Protein AF-A0A161HHU9-F1 (afdb_monomer)

pLDDT: mean 91.93, std 9.14, range [50.28, 98.69]

Secondary structure (DSSP, 8-state):
-EEE-TTS-TTHHHHHHHHHHHH-S-HHHHHTT--EEE-SHHHHHHHHHH-TTS-EEEEES-HHHHHHHHTSTTEEEEEEEHHHHSSTTHHHHHHHHHHTT-EEEEE---SHHHHHHHHHTT-SEE--S-HHHHHHHHHH--HHHIIIII--S-GGGGS-HHHHHHHHHHHHHHHHHHHHHHHHHHHS--SS---

InterPro domains:
  IPR017946 PLC-like phosphodiesterase, TIM beta/alpha-barrel domain superfamily [G3DSA:3.20.20.190] (1-140)
  IPR017946 PLC-like phosphodiesterase, TIM beta/alpha-barrel domain superfamily [SSF51695] (2-137)
  IPR030395 Glycerophosphodiester phosphodiesterase domain [PF03009] (9-132)
  IPR030395 Glycerophosphodiester phosphodiesterase domain [PS51704] (1-138)

Structure (mmCIF, N/CA/C/O backbone):
data_AF-A0A161HHU9-F1
#
_entry.id   AF-A0A161HHU9-F1
#
loop_
_atom_site.group_PDB
_atom_site.id
_atom_site.type_symbol
_atom_site.label_atom_id
_atom_site.label_alt_id
_atom_site.label_comp_id
_atom_site.label_asym_id
_atom_site.label_entity_id
_atom_site.label_seq_id
_atom_site.pdbx_PDB_ins_code
_atom_site.Cartn_x
_atom_site.Cartn_y
_atom_site.Cartn_z
_atom_site.occupancy
_atom_site.B_iso_or_equiv
_atom_site.auth_seq_id
_atom_site.auth_comp_id
_atom_site.auth_asym_id
_atom_site.auth_atom_id
_atom_site.pdbx_PDB_model_num
ATOM 1 N N . MET A 1 1 ? -4.112 -8.111 4.114 1.00 93.75 1 MET A N 1
ATOM 2 C CA . MET A 1 1 ? -5.010 -6.962 3.858 1.00 93.75 1 MET A CA 1
ATOM 3 C C . MET A 1 1 ? -6.430 -7.484 3.720 1.00 93.75 1 MET A C 1
ATOM 5 O O . MET A 1 1 ? -6.624 -8.425 2.962 1.00 93.75 1 MET A O 1
ATOM 9 N N . LEU A 1 2 ? -7.387 -6.914 4.452 1.00 97.38 2 LEU A N 1
ATOM 10 C CA . LEU A 1 2 ? -8.815 -7.193 4.281 1.00 97.38 2 LEU A CA 1
ATOM 11 C C . LEU A 1 2 ? -9.407 -6.142 3.338 1.00 97.38 2 LEU A C 1
ATOM 13 O O . LEU A 1 2 ? -9.432 -4.966 3.684 1.00 97.38 2 LEU A O 1
ATOM 17 N N . ASP A 1 3 ? -9.825 -6.552 2.144 1.00 97.06 3 ASP A N 1
ATOM 18 C CA . ASP A 1 3 ? -10.276 -5.644 1.085 1.00 97.06 3 ASP A CA 1
ATOM 19 C C . ASP A 1 3 ? -11.770 -5.305 1.226 1.00 97.06 3 ASP A C 1
ATOM 21 O O . ASP A 1 3 ? -12.638 -6.125 0.916 1.00 97.06 3 ASP A O 1
ATOM 25 N N . ILE A 1 4 ? -12.064 -4.089 1.694 1.00 97.50 4 ILE A N 1
ATOM 26 C CA . ILE A 1 4 ? -13.420 -3.556 1.861 1.00 97.50 4 ILE A CA 1
ATOM 27 C C . ILE A 1 4 ? -13.803 -2.813 0.586 1.00 97.50 4 ILE A C 1
ATOM 29 O O . ILE A 1 4 ? -13.537 -1.620 0.421 1.00 97.50 4 ILE A O 1
ATOM 33 N N . LYS A 1 5 ? -14.420 -3.551 -0.335 1.00 92.12 5 LYS A N 1
ATOM 34 C CA . LYS A 1 5 ? -14.742 -3.110 -1.692 1.00 92.12 5 LYS A CA 1
ATOM 35 C C . LYS A 1 5 ? -15.596 -1.842 -1.697 1.00 92.12 5 LYS A C 1
ATOM 37 O O . LYS A 1 5 ? -16.399 -1.583 -0.807 1.00 92.12 5 LYS A O 1
ATOM 42 N N . ARG A 1 6 ? -15.532 -1.112 -2.814 1.00 89.19 6 ARG A N 1
ATOM 43 C CA . ARG A 1 6 ? -16.383 0.062 -3.106 1.00 89.19 6 ARG A CA 1
ATOM 44 C C . ARG A 1 6 ? -17.878 -0.182 -2.899 1.00 89.19 6 ARG A C 1
ATOM 46 O O . ARG A 1 6 ? -18.605 0.751 -2.593 1.00 89.19 6 ARG A O 1
ATOM 53 N N . THR A 1 7 ? -18.339 -1.414 -3.101 1.00 88.19 7 THR A N 1
ATOM 54 C CA . THR A 1 7 ? -19.748 -1.795 -2.966 1.00 88.19 7 THR A CA 1
ATOM 55 C C . THR A 1 7 ? -20.178 -2.045 -1.526 1.00 88.19 7 THR A C 1
ATOM 57 O O . THR A 1 7 ? -21.376 -2.193 -1.299 1.00 88.19 7 THR A O 1
ATOM 60 N N . ASN A 1 8 ? -19.235 -2.138 -0.583 1.00 93.69 8 ASN A N 1
ATOM 61 C CA . ASN A 1 8 ? -19.540 -2.308 0.827 1.00 93.69 8 ASN A CA 1
ATOM 62 C C . ASN A 1 8 ? -19.950 -0.973 1.445 1.00 93.69 8 ASN A C 1
ATOM 64 O O . ASN A 1 8 ? -19.357 0.073 1.175 1.00 93.69 8 ASN A O 1
ATOM 68 N N . GLU A 1 9 ? -20.966 -1.035 2.295 1.00 94.75 9 GLU A N 1
ATOM 69 C CA . GLU A 1 9 ? -21.464 0.115 3.036 1.00 94.75 9 GLU A CA 1
ATOM 70 C C . GLU A 1 9 ? -20.620 0.385 4.287 1.00 94.75 9 GLU A C 1
ATOM 72 O O . GLU A 1 9 ? -20.047 -0.561 4.838 1.00 94.75 9 GLU A O 1
ATOM 77 N N . PRO A 1 10 ? -20.579 1.631 4.798 1.00 96.69 10 PRO A N 1
ATOM 78 C CA . PRO A 1 10 ? -19.771 1.976 5.971 1.00 96.69 10 PRO A CA 1
ATOM 79 C C . PRO A 1 10 ? -20.065 1.109 7.203 1.00 96.69 10 PRO A C 1
ATOM 81 O O . PRO A 1 10 ? -19.149 0.760 7.944 1.00 96.69 10 PRO A O 1
ATOM 84 N N . TRP A 1 11 ? -21.314 0.660 7.382 1.00 96.44 11 TRP A N 1
ATOM 85 C CA . TRP A 1 11 ? -21.712 -0.210 8.497 1.00 96.44 11 TRP A CA 1
ATOM 86 C C . TRP A 1 11 ? -21.005 -1.578 8.517 1.00 96.44 11 TRP A C 1
ATOM 88 O O . TRP A 1 11 ? -21.074 -2.279 9.527 1.00 96.44 11 TRP A O 1
ATOM 98 N N . VAL A 1 12 ? -20.296 -1.972 7.452 1.00 98.00 12 VAL A N 1
ATOM 99 C CA . VAL A 1 12 ? -19.494 -3.205 7.446 1.00 98.00 12 VAL A CA 1
ATOM 100 C C . VAL A 1 12 ? -18.354 -3.154 8.468 1.00 98.00 12 VAL A C 1
ATOM 102 O O . VAL A 1 12 ? -18.016 -4.177 9.056 1.00 98.00 12 VAL A O 1
ATOM 105 N N . ILE A 1 13 ? -17.785 -1.972 8.722 1.00 98.50 13 ILE A N 1
ATOM 106 C CA . ILE A 1 13 ? -16.669 -1.793 9.655 1.00 98.50 13 ILE A CA 1
ATOM 107 C C . ILE A 1 13 ? -17.040 -2.244 11.075 1.00 98.50 13 ILE A C 1
ATOM 109 O O . ILE A 1 13 ? -16.352 -3.119 11.603 1.00 98.50 13 ILE A O 1
ATOM 113 N N . PRO A 1 14 ? -18.104 -1.720 11.719 1.00 98.31 14 PRO A N 1
ATOM 114 C CA . PRO A 1 14 ? -18.457 -2.154 13.066 1.00 98.31 14 PRO A CA 1
ATOM 115 C C . PRO A 1 14 ? -18.795 -3.648 13.128 1.00 98.31 14 PRO A C 1
ATOM 117 O O . PRO A 1 14 ? -18.534 -4.270 14.153 1.00 98.31 14 PRO A O 1
ATOM 120 N N . LYS A 1 15 ? -19.291 -4.253 12.038 1.00 98.44 15 LYS A N 1
ATOM 121 C CA . LYS A 1 15 ? -19.498 -5.708 11.960 1.00 98.44 15 LYS A CA 1
ATOM 122 C C . LYS A 1 15 ? -18.195 -6.498 11.924 1.00 98.44 15 LYS A C 1
ATOM 124 O O . LYS A 1 15 ? -18.063 -7.458 12.674 1.00 98.44 15 LYS A O 1
ATOM 129 N N . ILE A 1 16 ? -17.205 -6.045 11.156 1.00 98.31 16 ILE A N 1
ATOM 130 C CA . ILE A 1 16 ? -15.850 -6.614 11.196 1.00 98.31 16 ILE A CA 1
ATOM 131 C C . ILE A 1 16 ? -15.296 -6.536 12.624 1.00 98.31 16 ILE A C 1
ATOM 133 O O . ILE A 1 16 ? -14.804 -7.529 13.145 1.00 98.31 16 ILE A O 1
ATOM 137 N N . VAL A 1 17 ? -15.411 -5.381 13.283 1.00 98.25 17 VAL A N 1
ATOM 138 C CA . VAL A 1 17 ? -14.923 -5.189 14.659 1.00 98.25 17 VAL A CA 1
ATOM 139 C C . VAL A 1 17 ? -15.639 -6.109 15.650 1.00 98.25 17 VAL A C 1
ATOM 141 O O . VAL A 1 17 ? -14.984 -6.695 16.511 1.00 98.25 17 VAL A O 1
ATOM 144 N N . GLU A 1 18 ? -16.961 -6.249 15.534 1.00 98.38 18 GLU A N 1
ATOM 145 C CA . GLU A 1 18 ? -17.763 -7.176 16.340 1.00 98.38 18 GLU A CA 1
ATOM 146 C C . GLU A 1 18 ? -17.239 -8.614 16.203 1.00 98.38 18 GLU A C 1
ATOM 148 O O . GLU A 1 18 ? -17.015 -9.286 17.209 1.00 98.38 18 GLU A O 1
ATOM 153 N N . ASP A 1 19 ? -16.980 -9.063 14.975 1.00 98.38 19 ASP A N 1
ATOM 154 C CA . ASP A 1 19 ? -16.513 -10.422 14.700 1.00 98.38 19 ASP A CA 1
ATOM 155 C C . ASP A 1 19 ? -15.066 -10.659 15.144 1.00 98.38 19 ASP A C 1
ATOM 157 O O . ASP A 1 19 ? -14.772 -11.693 15.745 1.00 98.38 19 ASP A O 1
ATOM 161 N N . LEU A 1 20 ? -14.169 -9.686 14.948 1.00 98.00 20 LEU A N 1
ATOM 162 C CA . LEU A 1 20 ? -12.799 -9.755 15.467 1.00 98.00 20 LEU A CA 1
ATOM 163 C C . LEU A 1 20 ? -12.799 -9.917 16.992 1.00 98.00 20 LEU A C 1
ATOM 165 O O . LEU A 1 20 ? -12.084 -10.769 17.525 1.00 98.00 20 LEU A O 1
ATOM 169 N N . LYS A 1 21 ? -13.656 -9.158 17.689 1.00 98.00 21 LYS A N 1
ATOM 170 C CA . LYS A 1 21 ? -13.774 -9.197 19.152 1.00 98.00 21 LYS A CA 1
ATOM 171 C C . LYS A 1 21 ? -14.328 -10.513 19.695 1.00 98.00 21 LYS A C 1
ATOM 173 O O . LYS A 1 21 ? -14.017 -10.849 20.834 1.00 98.00 21 LYS A O 1
ATOM 178 N N . LYS A 1 22 ? -15.092 -11.277 18.902 1.00 98.44 22 LYS A N 1
ATOM 179 C CA . LYS A 1 22 ? -15.547 -12.631 19.280 1.00 98.44 22 LYS A CA 1
ATOM 180 C C . LYS A 1 22 ? -14.389 -13.626 19.383 1.00 98.44 22 LYS A C 1
ATOM 182 O O . LYS A 1 22 ? -14.484 -14.580 20.146 1.00 98.44 22 LYS A O 1
ATOM 187 N N . VAL A 1 23 ? -13.312 -13.411 18.624 1.00 97.88 23 VAL A N 1
ATOM 188 C CA . VAL A 1 23 ? -12.117 -14.270 18.637 1.00 97.88 23 VAL A CA 1
ATOM 189 C C . VAL A 1 23 ? -11.060 -13.724 19.597 1.00 97.88 23 VAL A C 1
ATOM 191 O O . VAL A 1 23 ? -10.513 -14.470 20.405 1.00 97.88 23 VAL A O 1
ATOM 194 N N . ASN A 1 24 ? -10.769 -12.423 19.524 1.00 97.81 24 ASN A N 1
ATOM 195 C CA . ASN A 1 24 ? -9.905 -11.729 20.474 1.00 97.81 24 ASN A CA 1
ATOM 196 C C . ASN A 1 24 ? -10.364 -10.275 20.625 1.00 97.81 24 ASN A C 1
ATOM 198 O O . ASN A 1 24 ? -10.402 -9.527 19.648 1.00 97.81 24 ASN A O 1
ATOM 202 N N . SER A 1 25 ? -10.697 -9.878 21.853 1.00 96.69 25 SER A N 1
ATOM 203 C CA . SER A 1 25 ? -11.238 -8.554 22.164 1.00 96.69 25 SER A CA 1
ATOM 204 C C . SER A 1 25 ? -10.238 -7.403 22.009 1.00 96.69 25 SER A C 1
ATOM 206 O O . SER A 1 25 ? -10.667 -6.255 21.887 1.00 96.69 25 SER A O 1
ATOM 208 N N . ASP A 1 26 ? -8.933 -7.688 22.032 1.00 96.75 26 ASP A N 1
ATOM 209 C CA . ASP A 1 26 ? -7.870 -6.695 21.863 1.00 96.75 26 ASP A CA 1
ATOM 210 C C . ASP A 1 26 ? -7.687 -6.339 20.376 1.00 96.75 26 ASP A C 1
ATOM 212 O O . ASP A 1 26 ? -7.269 -7.166 19.564 1.00 96.75 26 ASP A O 1
ATOM 216 N N . LEU A 1 27 ? -7.982 -5.091 19.996 1.00 95.50 27 LEU A N 1
ATOM 217 C CA . LEU A 1 27 ? -7.792 -4.631 18.617 1.00 95.50 27 LEU A CA 1
ATOM 218 C C . LEU A 1 27 ? -6.316 -4.448 18.246 1.00 95.50 27 LEU A C 1
ATOM 220 O O . LEU A 1 27 ? -5.979 -4.582 17.071 1.00 95.50 27 LEU A O 1
ATOM 224 N N . ASP A 1 28 ? -5.417 -4.249 19.208 1.00 95.19 28 ASP A N 1
ATOM 225 C CA . ASP A 1 28 ? -3.983 -4.101 18.940 1.00 95.19 28 ASP A CA 1
ATOM 226 C C . ASP A 1 28 ? -3.323 -5.458 18.649 1.00 95.19 28 ASP A C 1
ATOM 228 O O . ASP A 1 28 ? -2.299 -5.552 17.957 1.00 95.19 28 ASP A O 1
ATOM 232 N N . PHE A 1 29 ? -3.924 -6.554 19.126 1.00 96.50 29 PHE A N 1
ATOM 233 C CA . PHE A 1 29 ? -3.601 -7.899 18.655 1.00 96.50 29 PHE A CA 1
ATOM 234 C C . PHE A 1 29 ? -3.852 -8.024 17.144 1.00 96.50 29 PHE A C 1
ATOM 236 O O . PHE A 1 29 ? -2.998 -8.552 16.420 1.00 96.50 29 PHE A O 1
ATOM 243 N N . TRP A 1 30 ? -4.982 -7.510 16.655 1.00 97.50 30 TRP A N 1
ATOM 244 C CA . TRP A 1 30 ? -5.340 -7.548 15.236 1.00 97.50 30 TRP A CA 1
ATOM 245 C C . TRP A 1 30 ? -4.541 -6.547 14.403 1.00 97.50 30 TRP A C 1
ATOM 247 O O . TRP A 1 30 ? -4.053 -6.911 13.334 1.00 97.50 30 TRP A O 1
ATOM 257 N N . GLY A 1 31 ? -4.318 -5.330 14.903 1.00 95.75 31 GLY A N 1
ATOM 258 C CA . GLY A 1 31 ? -3.596 -4.274 14.187 1.00 95.75 31 GLY A CA 1
ATOM 259 C C . GLY A 1 31 ? -2.167 -4.651 13.780 1.00 95.75 31 GLY A C 1
ATOM 260 O O . GLY A 1 31 ? -1.644 -4.132 12.801 1.00 95.75 31 GLY A O 1
ATOM 261 N N . ARG A 1 32 ? -1.551 -5.622 14.465 1.00 95.31 32 ARG A N 1
ATOM 262 C CA . ARG A 1 32 ? -0.226 -6.173 14.118 1.00 95.31 32 ARG A CA 1
ATOM 263 C C . ARG A 1 32 ? -0.248 -7.282 13.058 1.00 95.31 32 ARG A C 1
ATOM 265 O O . ARG A 1 32 ? 0.808 -7.735 12.633 1.00 95.31 32 ARG A O 1
ATOM 272 N N . ARG A 1 33 ? -1.428 -7.774 12.672 1.00 96.06 33 ARG A N 1
ATOM 273 C CA . ARG A 1 33 ? -1.618 -8.958 11.805 1.00 96.06 33 ARG A CA 1
ATOM 274 C C . ARG A 1 33 ? -2.423 -8.663 10.550 1.00 96.06 33 ARG A C 1
ATOM 276 O O . ARG A 1 33 ? -2.363 -9.421 9.585 1.00 96.06 33 ARG A O 1
ATOM 283 N N . MET A 1 34 ? -3.203 -7.592 10.567 1.00 96.38 34 MET A N 1
ATOM 284 C CA . MET A 1 34 ? -4.056 -7.216 9.457 1.00 96.38 34 MET A CA 1
ATOM 285 C C . MET A 1 34 ? -4.025 -5.718 9.212 1.00 96.38 34 MET A C 1
ATOM 287 O O . MET A 1 34 ? -3.611 -4.928 10.049 1.00 96.38 34 MET A O 1
ATOM 291 N N . VAL A 1 35 ? -4.517 -5.353 8.037 1.00 97.94 35 VAL A N 1
ATOM 292 C CA . VAL A 1 35 ? -4.694 -3.975 7.605 1.00 97.94 35 VAL A CA 1
ATOM 293 C C . VAL A 1 35 ? -5.978 -3.896 6.797 1.00 97.94 35 VAL A C 1
ATOM 295 O O . VAL A 1 35 ? -6.260 -4.807 6.005 1.00 97.94 35 VAL A O 1
ATOM 298 N N . LEU A 1 36 ? -6.768 -2.852 7.024 1.00 98.56 36 LEU A N 1
ATOM 299 C CA . LEU A 1 36 ? -8.017 -2.612 6.308 1.00 98.56 36 LEU A CA 1
ATOM 300 C C . LEU A 1 36 ? -7.703 -1.924 4.978 1.00 98.56 36 LEU A C 1
ATOM 302 O O . LEU A 1 36 ? -7.167 -0.821 4.962 1.00 98.56 36 LEU A O 1
ATOM 306 N N . GLY A 1 37 ? -8.016 -2.573 3.861 1.00 98.44 37 GLY A N 1
ATOM 307 C CA . GLY A 1 37 ? -7.970 -1.961 2.538 1.00 98.44 37 GLY A CA 1
ATOM 308 C C . GLY A 1 37 ? -9.280 -1.228 2.277 1.00 98.44 37 GLY A C 1
ATOM 309 O O . GLY A 1 37 ? -10.291 -1.877 2.025 1.00 98.44 37 GLY A O 1
ATOM 310 N N . ILE A 1 38 ? -9.271 0.104 2.339 1.00 98.44 38 ILE A N 1
ATOM 311 C CA . ILE A 1 38 ? -10.470 0.938 2.188 1.00 98.44 38 ILE A CA 1
ATOM 312 C C . ILE A 1 38 ? -10.445 1.723 0.874 1.00 98.44 38 ILE A C 1
ATOM 314 O O . ILE A 1 38 ? -9.491 2.444 0.575 1.00 98.44 38 ILE A O 1
ATOM 318 N N . TRP A 1 39 ? -11.542 1.626 0.119 1.00 96.44 39 TRP A N 1
ATOM 319 C CA . TRP A 1 39 ? -11.709 2.330 -1.154 1.00 96.44 39 TRP A CA 1
ATOM 320 C C . TRP A 1 39 ? -12.355 3.713 -1.038 1.00 96.44 39 TRP A C 1
ATOM 322 O O . TRP A 1 39 ? -12.041 4.590 -1.839 1.00 96.44 39 TRP A O 1
ATOM 332 N N . ARG A 1 40 ? -13.288 3.899 -0.093 1.00 94.44 40 ARG A N 1
ATOM 333 C CA . ARG A 1 40 ? -14.160 5.086 -0.010 1.00 94.44 40 ARG A CA 1
ATOM 334 C C . ARG A 1 40 ? -13.953 5.871 1.282 1.00 94.44 40 ARG A C 1
ATOM 336 O O . ARG A 1 40 ? -13.588 5.302 2.308 1.00 94.44 40 ARG A O 1
ATOM 343 N N . TRP A 1 41 ? -14.185 7.179 1.213 1.00 9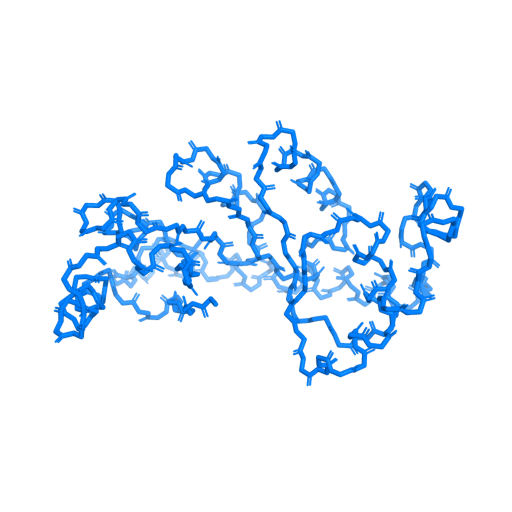5.31 41 TRP A N 1
ATOM 344 C CA . TRP A 1 41 ? -13.957 8.097 2.331 1.00 95.31 41 TRP A CA 1
ATOM 345 C C . TRP A 1 41 ? -14.929 7.881 3.502 1.00 95.31 41 TRP A C 1
ATOM 347 O O . TRP A 1 41 ? -14.502 7.821 4.647 1.00 95.31 41 TRP A O 1
ATOM 357 N N . ASP A 1 42 ? -16.213 7.673 3.222 1.00 95.50 42 ASP A N 1
ATOM 358 C CA . ASP A 1 42 ? -17.247 7.382 4.229 1.00 95.50 42 ASP A CA 1
ATOM 359 C C . ASP A 1 42 ? -16.964 6.085 5.015 1.00 95.50 42 ASP A C 1
ATOM 361 O O . ASP A 1 42 ? -17.213 5.983 6.217 1.00 95.50 42 ASP A O 1
ATOM 365 N N . VAL A 1 43 ? -16.371 5.088 4.356 1.00 97.62 43 VAL A N 1
ATOM 366 C CA . VAL A 1 43 ? -15.912 3.853 5.009 1.00 97.62 43 VAL A CA 1
ATOM 367 C C . VAL A 1 43 ? -14.704 4.122 5.919 1.00 97.62 43 VAL A C 1
ATOM 369 O O . VAL A 1 43 ? -14.621 3.539 7.000 1.00 97.62 43 VAL A O 1
ATOM 372 N N . LEU A 1 44 ? -13.794 5.027 5.533 1.00 98.19 44 LEU A N 1
ATOM 373 C CA . LEU A 1 44 ? -12.700 5.470 6.406 1.00 98.19 44 LEU A CA 1
ATOM 374 C C . LEU A 1 44 ? -13.235 6.209 7.642 1.00 98.19 44 LEU A C 1
ATOM 376 O O . LEU A 1 44 ? -12.755 5.965 8.743 1.00 98.19 44 LEU A O 1
ATOM 380 N N . GLU A 1 45 ? -14.246 7.065 7.500 1.00 97.62 45 GLU A N 1
ATOM 381 C CA . GLU A 1 45 ? -14.885 7.740 8.643 1.00 97.62 45 GLU A CA 1
ATOM 382 C C . GLU A 1 45 ? -15.496 6.736 9.632 1.00 97.62 45 GLU A C 1
ATOM 384 O O . GLU A 1 45 ? -15.359 6.883 10.853 1.00 97.62 45 GLU A O 1
ATOM 389 N N . SER A 1 46 ? -16.095 5.658 9.117 1.00 98.19 46 SER A N 1
ATOM 390 C CA . SER A 1 46 ? -16.569 4.557 9.955 1.00 98.19 46 SER A CA 1
ATOM 391 C C . SER A 1 46 ? -15.425 3.807 10.654 1.00 98.19 46 SER A C 1
ATOM 393 O O . SER A 1 46 ? -15.562 3.466 11.832 1.00 98.19 46 SER A O 1
ATOM 395 N N . ALA A 1 47 ? -14.284 3.600 9.983 1.00 98.38 47 ALA A N 1
ATOM 396 C CA . ALA A 1 47 ? -13.074 3.001 10.566 1.00 98.38 47 ALA A CA 1
ATOM 397 C C . ALA A 1 47 ? -12.440 3.867 11.661 1.00 98.38 47 ALA A C 1
ATOM 399 O O . ALA A 1 47 ? -12.123 3.344 12.731 1.00 98.38 47 ALA A O 1
ATOM 400 N N . ASN A 1 48 ? -12.342 5.179 11.438 1.00 97.88 48 ASN A N 1
ATOM 401 C CA . ASN A 1 48 ? -11.864 6.138 12.433 1.00 97.88 48 ASN A CA 1
ATOM 402 C C . ASN A 1 48 ? -12.734 6.101 13.698 1.00 97.88 48 ASN A C 1
ATOM 404 O O . ASN A 1 48 ? -12.224 6.182 14.811 1.00 97.88 48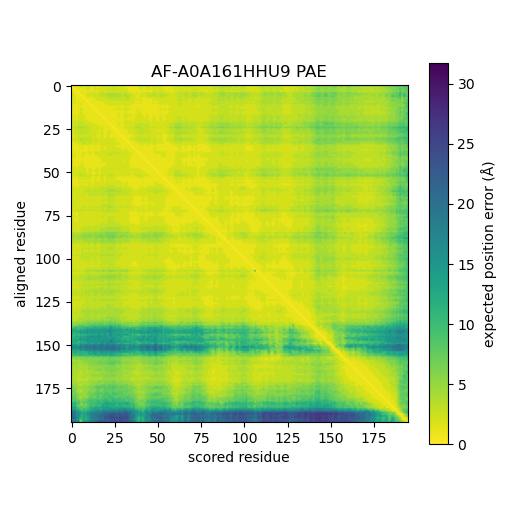 ASN A O 1
ATOM 408 N N . SER A 1 49 ? -14.050 5.945 13.526 1.00 97.56 49 SER A N 1
ATOM 409 C CA . SER A 1 49 ? -15.006 5.931 14.638 1.00 97.56 49 SER A CA 1
ATOM 410 C C . SER A 1 49 ? -15.058 4.583 15.370 1.00 97.56 49 SER A C 1
ATOM 412 O O . SER A 1 49 ? -15.153 4.544 16.593 1.00 97.56 49 SER A O 1
ATOM 414 N N . SER A 1 50 ? -15.012 3.465 14.638 1.00 97.62 50 SER A N 1
ATOM 415 C CA . SER A 1 50 ? -15.270 2.125 15.196 1.00 97.62 50 SER A CA 1
ATOM 416 C C . SER A 1 50 ? -14.006 1.396 15.659 1.00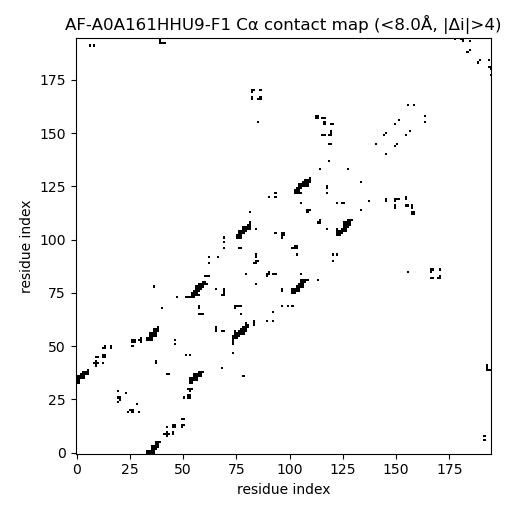 97.62 50 SER A C 1
ATOM 418 O O . SER A 1 50 ? -14.076 0.542 16.545 1.00 97.62 50 SER A O 1
ATOM 420 N N . CYS A 1 51 ? -12.858 1.673 15.038 1.00 97.38 51 CYS A N 1
ATOM 421 C CA . CYS A 1 51 ? -11.605 0.959 15.284 1.00 97.38 51 CYS A CA 1
ATOM 422 C C . CYS A 1 51 ? -10.365 1.810 14.955 1.00 97.38 51 CYS A C 1
ATOM 424 O O . CYS A 1 51 ? -9.563 1.398 14.115 1.00 97.38 51 CYS A O 1
ATOM 426 N N . PRO A 1 52 ? -10.162 2.965 15.619 1.00 96.06 52 PRO A N 1
ATOM 427 C CA . PRO A 1 52 ? -9.099 3.919 15.284 1.00 96.06 52 PRO A CA 1
ATOM 428 C C . PRO A 1 52 ? -7.672 3.351 15.366 1.00 96.06 52 PRO A C 1
ATOM 430 O O . PRO A 1 52 ? -6.765 3.914 14.762 1.00 96.06 52 PRO A O 1
ATOM 433 N N . THR A 1 53 ? -7.454 2.246 16.089 1.00 94.88 53 THR A N 1
ATOM 434 C CA . THR A 1 53 ? -6.130 1.611 16.224 1.00 94.88 53 THR A CA 1
ATOM 435 C C . THR A 1 53 ? -5.825 0.578 15.137 1.00 94.88 53 THR A C 1
ATOM 437 O O . THR A 1 53 ? -4.667 0.203 14.961 1.00 94.88 53 THR A O 1
ATOM 440 N N . LEU A 1 54 ? -6.827 0.128 14.369 1.00 97.88 54 LEU A N 1
ATOM 441 C CA . LEU A 1 54 ? -6.573 -0.763 13.237 1.00 97.88 54 LEU A CA 1
ATOM 442 C C . LEU A 1 54 ? -5.963 0.034 12.077 1.00 97.88 54 LEU A C 1
ATOM 444 O O . LEU A 1 54 ? -6.524 1.065 11.694 1.00 97.88 54 LEU A O 1
ATOM 448 N N . PRO A 1 55 ? -4.850 -0.434 11.485 1.00 98.25 55 PRO A N 1
ATOM 449 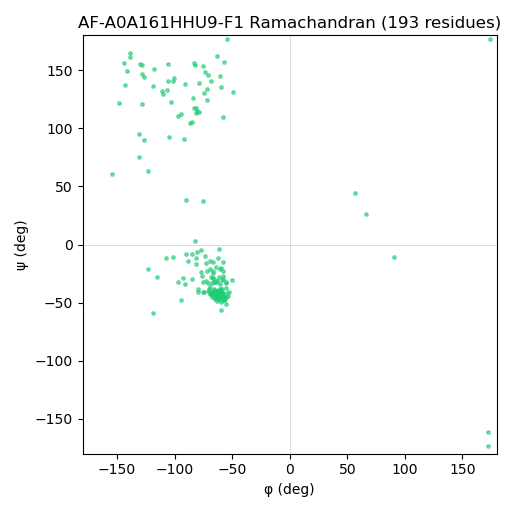C CA . PRO A 1 55 ? -4.203 0.281 10.400 1.00 98.25 55 PRO A CA 1
ATOM 450 C C . PRO A 1 55 ? -5.043 0.206 9.123 1.00 98.25 55 PRO A C 1
ATOM 452 O O . PRO A 1 55 ? -5.671 -0.817 8.818 1.00 98.25 55 PRO A O 1
ATOM 455 N N . VAL A 1 56 ? -5.003 1.285 8.342 1.00 98.69 56 VAL A N 1
ATOM 456 C CA . VAL A 1 56 ? -5.715 1.398 7.063 1.00 98.69 56 VAL A CA 1
ATOM 457 C C . VAL A 1 56 ? -4.737 1.604 5.908 1.00 98.69 56 VAL A C 1
ATOM 459 O O . VAL A 1 56 ? -3.837 2.435 5.984 1.00 98.69 56 VAL A O 1
ATOM 462 N N . LEU A 1 57 ? -4.955 0.904 4.798 1.00 98.31 57 LEU A N 1
ATOM 463 C CA . LEU A 1 57 ? -4.413 1.262 3.489 1.00 98.31 57 LEU A CA 1
ATOM 464 C C . LEU A 1 57 ? -5.539 1.811 2.623 1.00 98.31 57 LEU A C 1
ATOM 466 O O . LEU A 1 57 ? -6.592 1.183 2.496 1.00 98.31 57 LEU A O 1
ATOM 470 N N . HIS A 1 58 ? -5.303 2.941 1.962 1.00 98.44 58 HIS A N 1
ATOM 471 C CA . HIS A 1 58 ? -6.184 3.330 0.868 1.00 98.44 58 HIS A CA 1
ATOM 472 C C . HIS A 1 58 ? -5.943 2.418 -0.327 1.00 98.44 58 HIS A C 1
ATOM 474 O O . HIS A 1 58 ? -4.820 2.355 -0.822 1.00 98.44 58 HIS A O 1
ATOM 480 N N . ILE A 1 59 ? -6.984 1.765 -0.828 1.00 98.00 59 ILE A N 1
ATOM 481 C CA . ILE A 1 59 ? -6.925 0.987 -2.064 1.00 98.00 59 ILE A CA 1
ATOM 482 C C . ILE A 1 59 ? -7.743 1.672 -3.157 1.00 98.00 59 ILE A C 1
ATOM 484 O O . ILE A 1 59 ? -8.880 2.076 -2.934 1.00 98.00 59 ILE A O 1
ATOM 488 N N . GLY A 1 60 ? -7.185 1.816 -4.360 1.00 95.50 60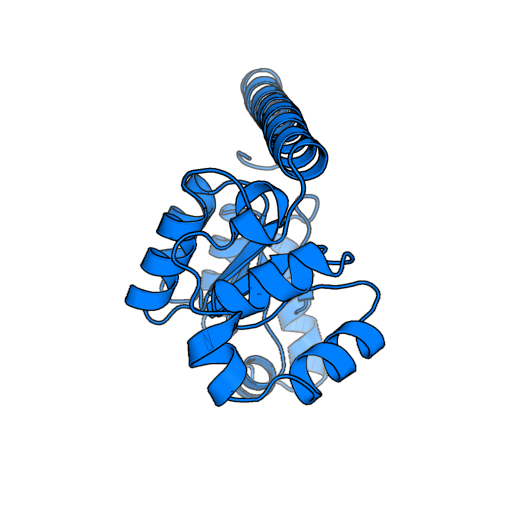 GLY A N 1
ATOM 489 C CA . GLY A 1 60 ? -7.946 2.439 -5.439 1.00 95.50 60 GLY A CA 1
ATOM 490 C C . GLY A 1 60 ? -7.189 2.727 -6.726 1.00 95.50 60 GLY A C 1
ATOM 491 O O . GLY A 1 60 ? -6.130 2.171 -7.013 1.00 95.50 60 GLY A O 1
ATOM 492 N N . PHE A 1 61 ? -7.778 3.623 -7.516 1.00 93.81 61 PHE A N 1
ATOM 493 C CA . PHE A 1 61 ? -7.245 4.100 -8.797 1.00 93.81 61 PHE A CA 1
ATOM 494 C C . PHE A 1 61 ? -6.903 5.599 -8.764 1.00 93.81 61 PHE A C 1
ATOM 496 O O . PHE A 1 61 ? -6.037 6.081 -9.495 1.00 93.81 61 PHE A O 1
ATOM 503 N N . SER A 1 62 ? -7.601 6.368 -7.925 1.00 92.56 62 SER A N 1
ATOM 504 C CA . SER A 1 62 ? -7.505 7.825 -7.911 1.00 92.56 62 SER A CA 1
ATOM 505 C C . SER A 1 62 ? -6.290 8.298 -7.117 1.00 92.56 62 SER A C 1
ATOM 507 O O . SER A 1 62 ? -6.228 8.189 -5.894 1.00 92.56 62 SER A O 1
ATOM 509 N N . ARG A 1 63 ? -5.328 8.902 -7.819 1.00 94.38 63 ARG A N 1
ATOM 510 C CA . ARG A 1 63 ? -4.145 9.521 -7.198 1.00 94.38 63 ARG A CA 1
ATOM 511 C C . ARG A 1 63 ? -4.486 10.744 -6.348 1.00 94.38 63 ARG A C 1
ATOM 513 O O . ARG A 1 63 ? -3.738 11.067 -5.431 1.00 94.38 63 ARG A O 1
ATOM 520 N N . SER A 1 64 ? -5.562 11.463 -6.666 1.00 93.75 64 SER A N 1
ATOM 521 C CA . SER A 1 64 ? -6.000 12.611 -5.865 1.00 93.75 64 SER A CA 1
ATOM 522 C C . SER A 1 64 ? -6.663 12.150 -4.570 1.00 93.75 64 SER A C 1
ATOM 524 O O . SER A 1 64 ? -6.374 12.706 -3.513 1.00 93.75 64 SER A O 1
ATOM 526 N N . LEU A 1 65 ? -7.481 11.095 -4.626 1.00 94.50 65 LEU A N 1
ATOM 527 C CA . LEU A 1 65 ? -8.072 10.494 -3.431 1.00 94.50 65 LEU A CA 1
ATOM 528 C C . LEU A 1 65 ? -6.997 9.882 -2.527 1.00 94.50 65 LEU A C 1
ATOM 530 O O . LEU A 1 65 ? -7.010 10.124 -1.325 1.00 94.50 65 LEU A O 1
ATOM 534 N N . ALA A 1 66 ? -6.005 9.202 -3.107 1.00 97.38 66 ALA A N 1
ATOM 535 C CA . ALA A 1 66 ? -4.868 8.667 -2.363 1.00 97.38 66 ALA A CA 1
ATOM 536 C C . ALA A 1 66 ? -4.143 9.734 -1.529 1.00 97.38 66 ALA A C 1
ATOM 538 O O . ALA A 1 66 ? -3.845 9.494 -0.364 1.00 97.38 66 ALA A O 1
ATOM 539 N N . ARG A 1 67 ? -3.933 10.940 -2.075 1.00 97.25 67 ARG A N 1
ATOM 540 C CA . ARG A 1 67 ? -3.349 12.064 -1.321 1.00 97.25 67 ARG A CA 1
ATOM 541 C C . ARG A 1 67 ? -4.217 12.508 -0.147 1.00 97.25 67 ARG A C 1
ATOM 543 O O . ARG A 1 67 ? -3.686 12.776 0.924 1.00 97.25 67 ARG A O 1
ATOM 550 N N . LYS A 1 68 ? -5.544 12.542 -0.319 1.00 97.25 68 LYS A N 1
ATOM 551 C CA . LYS A 1 68 ? -6.470 12.854 0.784 1.00 97.25 68 LYS A CA 1
ATOM 552 C C . LYS A 1 68 ? -6.371 11.819 1.905 1.00 97.25 68 LYS A C 1
ATOM 554 O O . LYS A 1 68 ? -6.348 12.192 3.072 1.00 97.25 68 LYS A O 1
ATOM 559 N N . PHE A 1 69 ? -6.271 10.537 1.552 1.00 98.00 69 PHE A N 1
ATOM 560 C CA . PHE A 1 69 ? -6.085 9.454 2.518 1.00 98.00 69 PHE A CA 1
ATOM 561 C C . PHE A 1 69 ? -4.724 9.522 3.220 1.00 98.00 69 PHE A C 1
ATOM 563 O O . PHE A 1 69 ? -4.672 9.350 4.431 1.00 98.00 69 PHE A O 1
ATOM 570 N N . LEU A 1 70 ? -3.634 9.819 2.502 1.00 98.00 70 LEU A N 1
ATOM 571 C CA . LEU A 1 70 ? -2.290 9.949 3.090 1.00 98.00 70 LEU A CA 1
ATOM 572 C C . LEU A 1 70 ? -2.214 11.019 4.192 1.00 98.00 70 LEU A C 1
ATOM 574 O O . LEU A 1 70 ? -1.392 10.896 5.098 1.00 98.00 70 LEU A O 1
ATOM 578 N N . ALA A 1 71 ? -3.083 12.033 4.142 1.00 96.75 71 ALA A N 1
ATOM 579 C CA . ALA A 1 71 ? -3.189 13.066 5.170 1.00 96.75 71 ALA A CA 1
ATOM 580 C C . ALA A 1 71 ? -3.858 12.585 6.476 1.00 96.75 71 ALA A C 1
ATOM 582 O O . ALA A 1 71 ? -3.860 13.318 7.462 1.00 96.75 71 ALA A O 1
ATOM 583 N N . GLN A 1 72 ? -4.444 11.384 6.501 1.00 97.75 72 GLN A N 1
ATOM 584 C CA . GLN A 1 72 ? -5.136 10.841 7.671 1.00 97.75 72 GLN A CA 1
ATOM 585 C C . GLN A 1 72 ? -4.176 10.030 8.551 1.00 97.75 72 GLN A C 1
ATOM 587 O O . GLN A 1 72 ? -3.355 9.251 8.060 1.00 97.75 72 GLN A O 1
ATOM 592 N N . SER A 1 73 ? -4.284 10.193 9.871 1.00 95.81 73 SER A N 1
ATOM 593 C CA . SER A 1 73 ? -3.375 9.563 10.840 1.00 95.81 73 SER A CA 1
ATOM 594 C C . SER A 1 73 ? -3.508 8.037 10.879 1.00 95.81 73 SER A C 1
ATOM 596 O O . SER A 1 73 ? -2.489 7.352 10.913 1.00 95.81 73 SER A O 1
ATOM 598 N N . GLN A 1 74 ? -4.734 7.506 10.796 1.00 97.38 74 GLN A N 1
ATOM 599 C CA . GLN A 1 74 ? -5.013 6.061 10.779 1.00 97.38 74 GLN A CA 1
ATOM 600 C C . GLN A 1 74 ? -4.494 5.358 9.506 1.00 97.38 74 GLN A C 1
ATOM 602 O O . GLN A 1 74 ? -4.272 4.143 9.486 1.00 97.38 74 GLN A O 1
ATOM 607 N N . VAL A 1 75 ? -4.300 6.108 8.418 1.00 98.50 75 VAL A N 1
ATOM 608 C CA . VAL A 1 75 ? -3.865 5.554 7.134 1.00 98.50 75 VAL A CA 1
ATOM 609 C C . VAL A 1 75 ? -2.358 5.344 7.161 1.00 98.50 75 VAL A C 1
ATOM 611 O O . VAL A 1 75 ? -1.596 6.302 7.206 1.00 98.50 75 VAL A O 1
ATOM 614 N N . VAL A 1 76 ? -1.908 4.095 7.092 1.00 98.38 76 VAL A N 1
ATOM 615 C CA . VAL A 1 76 ? -0.483 3.726 7.125 1.00 98.38 76 VAL A CA 1
ATOM 616 C C . VAL A 1 76 ? 0.155 3.680 5.736 1.00 98.38 76 VAL A C 1
ATOM 618 O O . VAL A 1 76 ? 1.370 3.551 5.620 1.00 98.38 76 VAL A O 1
ATOM 621 N N . GLY A 1 77 ? -0.639 3.800 4.669 1.00 98.50 77 GLY A N 1
ATOM 622 C CA . GLY A 1 77 ? -0.141 3.698 3.302 1.00 98.50 77 GLY A CA 1
ATOM 623 C C . GLY A 1 77 ? -1.218 3.669 2.224 1.00 98.50 77 GLY A C 1
ATOM 624 O O . GLY A 1 77 ? -2.414 3.828 2.485 1.00 98.50 77 GLY A O 1
ATOM 625 N N . ILE A 1 78 ? -0.772 3.440 0.992 1.00 98.56 78 ILE A N 1
ATOM 626 C CA . ILE A 1 78 ? -1.612 3.354 -0.205 1.00 98.56 78 ILE A CA 1
ATOM 627 C C . ILE A 1 78 ? -1.320 2.071 -0.984 1.00 98.56 78 ILE A C 1
ATOM 629 O O . ILE A 1 78 ? -0.186 1.612 -1.052 1.00 98.56 78 ILE A O 1
ATOM 633 N N . SER A 1 79 ? -2.347 1.520 -1.617 1.00 98.38 79 SER A N 1
ATOM 634 C CA . SER A 1 79 ? -2.289 0.377 -2.520 1.00 98.38 79 SER A CA 1
ATOM 635 C C . SER A 1 79 ? -3.050 0.721 -3.793 1.00 98.38 79 SER A C 1
ATOM 637 O O . SER A 1 79 ? -4.277 0.631 -3.860 1.00 98.38 79 SER A O 1
ATOM 639 N N . LEU A 1 80 ? -2.343 1.193 -4.816 1.00 97.81 80 LEU A N 1
ATOM 640 C CA . LEU A 1 80 ? -2.990 1.672 -6.037 1.00 97.81 80 LEU A CA 1
ATOM 641 C C . LEU A 1 80 ? -2.841 0.703 -7.190 1.00 97.81 80 LEU A C 1
ATOM 643 O O . LEU A 1 80 ? -1.893 -0.078 -7.266 1.00 97.81 80 LEU A O 1
ATOM 647 N N . ASN A 1 81 ? -3.775 0.794 -8.134 1.00 96.62 81 ASN A N 1
ATOM 648 C CA . ASN A 1 81 ? -3.642 0.007 -9.337 1.00 96.62 81 ASN A CA 1
ATOM 649 C C . ASN A 1 81 ? -2.333 0.375 -10.065 1.00 96.62 81 ASN A C 1
ATOM 651 O O . ASN A 1 81 ? -2.043 1.562 -10.232 1.00 96.62 81 ASN A O 1
ATOM 655 N N . VAL A 1 82 ? -1.567 -0.607 -10.541 1.00 96.06 82 VAL A N 1
ATOM 656 C CA . VAL A 1 82 ? -0.283 -0.417 -11.228 1.00 96.06 82 VAL A CA 1
ATOM 657 C C . VAL A 1 82 ? -0.419 0.516 -12.428 1.00 96.06 82 VAL A C 1
ATOM 659 O O . VAL A 1 82 ? 0.470 1.321 -12.677 1.00 96.06 82 VAL A O 1
ATOM 662 N N . VAL A 1 83 ? -1.564 0.512 -13.117 1.00 94.75 83 VAL A N 1
ATOM 663 C CA . VAL A 1 83 ? -1.846 1.443 -14.219 1.00 94.75 83 VAL A CA 1
ATOM 664 C C . VAL A 1 83 ? -1.889 2.899 -13.748 1.00 94.75 83 VAL A C 1
ATOM 666 O O . VAL A 1 83 ? -1.518 3.796 -14.496 1.00 94.75 83 VAL A O 1
ATOM 669 N N . SER A 1 84 ? -2.292 3.146 -12.502 1.00 94.50 84 SER A N 1
ATOM 670 C CA . SER A 1 84 ? -2.333 4.487 -11.904 1.00 94.50 84 SER A CA 1
ATOM 671 C C . SER A 1 84 ? -0.949 4.994 -11.496 1.00 94.50 84 SER A C 1
ATOM 673 O O . SER A 1 84 ? -0.729 6.203 -11.449 1.00 94.50 84 SER A O 1
ATOM 675 N N . LEU A 1 85 ? -0.024 4.082 -11.190 1.00 94.81 85 LEU A N 1
ATOM 676 C CA . LEU A 1 85 ? 1.325 4.406 -10.721 1.00 94.81 85 LEU A CA 1
ATOM 677 C C . LEU A 1 85 ? 2.366 4.389 -11.848 1.00 94.81 85 LEU A C 1
ATOM 679 O O . LEU A 1 85 ? 3.299 5.187 -11.845 1.00 94.81 85 LEU A O 1
ATOM 683 N N . ASN A 1 86 ? 2.189 3.525 -12.844 1.00 91.31 86 ASN A N 1
ATOM 684 C CA . ASN A 1 86 ? 3.113 3.331 -13.957 1.00 91.31 86 ASN A CA 1
ATOM 685 C C . ASN A 1 86 ? 2.806 4.248 -15.161 1.00 91.31 86 ASN A C 1
ATOM 687 O O . ASN A 1 86 ? 2.890 3.864 -16.328 1.00 91.31 86 ASN A O 1
ATOM 691 N N . VAL A 1 87 ? 2.405 5.484 -14.872 1.00 90.56 87 VAL A N 1
ATOM 692 C CA . VAL A 1 87 ? 2.184 6.568 -15.839 1.00 90.56 87 VAL A CA 1
ATOM 693 C C . VAL A 1 87 ? 2.724 7.880 -15.251 1.00 90.56 87 VAL A C 1
ATOM 695 O O . VAL A 1 87 ? 2.915 7.962 -14.032 1.00 90.56 87 VAL A O 1
ATOM 698 N N . PRO A 1 88 ? 2.979 8.926 -16.066 1.00 90.12 88 PRO A N 1
ATOM 699 C CA . PRO A 1 88 ? 3.525 10.189 -15.568 1.00 90.12 88 PRO A CA 1
ATOM 700 C C . PRO A 1 88 ? 2.763 10.734 -14.351 1.00 90.12 88 PRO A C 1
ATOM 702 O O . PRO A 1 88 ? 1.531 10.788 -14.348 1.00 90.12 88 PRO A O 1
ATOM 705 N N . GLY A 1 89 ? 3.504 11.109 -13.304 1.00 88.69 89 GLY A N 1
ATOM 706 C CA . GLY A 1 89 ? 2.983 11.586 -12.016 1.00 88.69 89 GLY A CA 1
ATOM 707 C C . GLY A 1 89 ? 2.754 10.502 -10.953 1.00 88.69 89 GLY A C 1
ATOM 708 O O . GLY A 1 89 ? 2.530 10.841 -9.794 1.00 88.69 89 GLY A O 1
ATOM 709 N N . GLY A 1 90 ? 2.812 9.210 -11.300 1.00 92.50 90 GLY A N 1
ATOM 710 C CA . GLY A 1 90 ? 2.723 8.128 -10.311 1.00 92.50 90 GLY A CA 1
ATOM 711 C C . GLY A 1 90 ? 3.956 8.030 -9.404 1.00 92.50 90 GLY A C 1
ATOM 712 O O . GLY A 1 90 ? 3.806 7.864 -8.197 1.00 92.50 90 GLY A O 1
ATOM 713 N N . SER A 1 91 ? 5.158 8.247 -9.950 1.00 92.75 91 SER A N 1
ATOM 714 C CA . SER A 1 91 ? 6.405 8.303 -9.172 1.00 92.75 91 SER A CA 1
ATOM 715 C C . SER A 1 91 ? 6.408 9.417 -8.121 1.00 92.75 91 SER A C 1
ATOM 717 O O . SER A 1 91 ? 6.860 9.186 -7.005 1.00 92.75 91 SER A O 1
ATOM 719 N N . SER A 1 92 ? 5.839 10.587 -8.443 1.00 94.50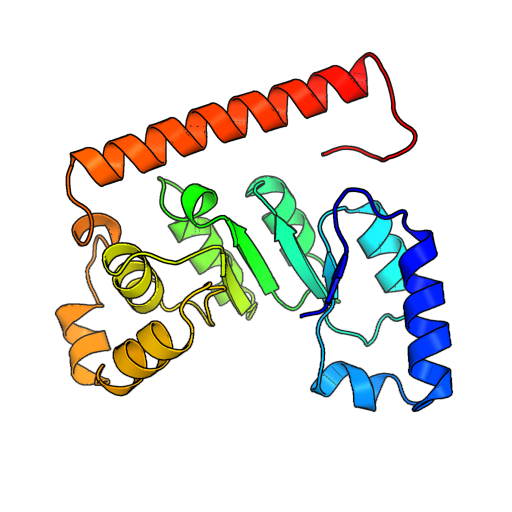 92 SER A N 1
ATOM 720 C CA . SER A 1 92 ? 5.663 11.692 -7.485 1.00 94.50 92 SER A CA 1
ATOM 721 C C . SER A 1 92 ? 4.839 11.254 -6.280 1.00 94.50 92 SER A C 1
ATOM 723 O O . SER A 1 92 ? 5.257 11.459 -5.152 1.00 94.50 92 SER A O 1
ATOM 725 N N . LEU A 1 93 ? 3.705 10.581 -6.508 1.00 96.62 93 LEU A N 1
ATOM 726 C CA . LEU A 1 93 ? 2.848 10.107 -5.421 1.00 96.62 93 LEU A CA 1
ATOM 727 C C . LEU A 1 93 ? 3.552 9.070 -4.533 1.00 96.62 93 LEU A C 1
ATOM 729 O O . LEU A 1 93 ? 3.391 9.102 -3.318 1.00 96.62 93 LEU A O 1
ATOM 733 N N . ILE A 1 94 ? 4.326 8.159 -5.131 1.00 97.00 94 ILE A N 1
ATOM 734 C CA . ILE A 1 94 ? 5.116 7.172 -4.378 1.00 97.00 94 ILE A CA 1
ATOM 735 C C . ILE A 1 94 ? 6.151 7.890 -3.504 1.00 97.00 94 ILE A C 1
ATOM 737 O O . ILE A 1 94 ? 6.264 7.595 -2.319 1.00 97.00 94 ILE A O 1
ATOM 741 N N . HIS A 1 95 ? 6.862 8.870 -4.064 1.00 95.44 95 HIS A N 1
ATOM 742 C CA . HIS A 1 95 ? 7.844 9.653 -3.319 1.00 95.44 95 HIS A CA 1
ATOM 743 C C . HIS A 1 95 ? 7.204 10.466 -2.185 1.00 95.44 95 HIS A C 1
ATOM 745 O O . HIS A 1 95 ? 7.698 10.434 -1.064 1.00 95.44 95 HIS A O 1
ATOM 751 N N . GLU A 1 96 ? 6.077 11.131 -2.449 1.00 97.12 96 GLU A N 1
ATOM 752 C CA . GLU A 1 96 ? 5.295 11.861 -1.444 1.00 97.12 96 GLU A CA 1
ATOM 753 C C . GLU A 1 96 ? 4.860 10.940 -0.291 1.00 97.12 96 GLU A C 1
ATOM 755 O O . GLU A 1 96 ? 5.039 11.284 0.875 1.00 97.12 96 GLU A O 1
ATOM 760 N N . ALA A 1 97 ? 4.333 9.747 -0.591 1.00 98.06 97 ALA A N 1
ATOM 761 C CA . ALA A 1 97 ? 3.943 8.778 0.434 1.00 98.06 97 ALA A CA 1
ATOM 762 C C . ALA A 1 97 ? 5.140 8.361 1.305 1.00 98.06 97 ALA A C 1
ATOM 764 O O . ALA A 1 97 ? 5.045 8.382 2.532 1.00 98.06 97 ALA A O 1
ATOM 765 N N . LYS A 1 98 ? 6.291 8.077 0.690 1.00 96.69 98 LYS A N 1
ATOM 766 C CA . LYS A 1 98 ? 7.519 7.721 1.414 1.00 96.69 98 LYS A CA 1
ATOM 767 C C . LYS A 1 98 ? 8.055 8.850 2.285 1.00 96.69 98 LYS A C 1
ATOM 769 O O . LYS A 1 98 ? 8.448 8.601 3.419 1.00 96.69 98 LYS A O 1
ATOM 774 N N . GLN A 1 99 ? 8.033 10.091 1.797 1.00 97.38 99 GLN A N 1
ATOM 775 C CA . GLN A 1 99 ? 8.409 11.266 2.594 1.00 97.38 99 GLN A CA 1
ATOM 776 C C . GLN A 1 99 ? 7.531 11.422 3.845 1.00 97.38 99 GLN A C 1
ATOM 778 O O . GLN A 1 99 ? 8.001 11.903 4.872 1.00 97.38 99 GLN A O 1
ATOM 783 N N . LEU A 1 100 ? 6.271 10.983 3.776 1.00 97.62 100 LEU A N 1
ATOM 784 C CA . LEU A 1 100 ? 5.345 10.946 4.909 1.00 97.62 100 LEU A CA 1
ATOM 785 C C . LEU A 1 100 ? 5.519 9.703 5.805 1.00 97.62 100 LEU A C 1
ATOM 787 O O . LEU A 1 100 ? 4.728 9.511 6.730 1.00 97.62 100 LEU A O 1
ATOM 791 N N . GLY A 1 101 ? 6.501 8.838 5.529 1.00 97.69 101 GLY A N 1
ATOM 792 C CA . GLY A 1 101 ? 6.696 7.565 6.230 1.00 97.69 101 GLY A CA 1
ATOM 793 C C . GLY A 1 101 ? 5.564 6.562 5.991 1.00 97.69 101 GLY A C 1
ATOM 794 O O . GLY A 1 101 ? 5.278 5.738 6.857 1.00 97.69 101 GLY A O 1
ATOM 795 N N . LYS A 1 102 ? 4.863 6.669 4.856 1.00 98.31 102 LYS A N 1
ATOM 796 C CA . LYS A 1 102 ? 3.712 5.833 4.501 1.00 98.31 102 LYS A CA 1
ATOM 797 C C . LYS A 1 102 ? 4.130 4.738 3.525 1.00 98.31 102 LYS A C 1
ATOM 799 O O . LYS A 1 102 ? 4.912 4.977 2.608 1.00 98.31 102 LYS A O 1
ATOM 804 N N . LEU A 1 103 ? 3.535 3.562 3.695 1.00 98.38 103 LEU A N 1
ATOM 805 C CA . LEU A 1 103 ? 3.791 2.386 2.869 1.00 98.38 103 LEU A CA 1
ATOM 806 C C . LEU A 1 103 ? 3.149 2.532 1.482 1.00 98.38 103 LEU A C 1
ATOM 808 O O . LEU A 1 103 ? 2.078 3.129 1.319 1.00 98.38 103 LEU A O 1
ATOM 812 N N . THR A 1 104 ? 3.783 1.946 0.476 1.00 98.38 104 THR A N 1
ATOM 813 C CA . THR A 1 104 ? 3.411 2.040 -0.933 1.00 98.38 104 THR A CA 1
ATOM 814 C C . THR A 1 104 ? 3.305 0.661 -1.572 1.00 98.38 104 THR A C 1
ATOM 816 O O . THR A 1 104 ? 4.262 -0.103 -1.630 1.00 98.38 104 THR A O 1
ATOM 819 N N . TYR A 1 105 ? 2.121 0.352 -2.098 1.00 98.38 105 TYR A N 1
ATOM 820 C CA . TYR A 1 105 ? 1.819 -0.921 -2.745 1.00 98.38 105 TYR A CA 1
ATOM 821 C C . TYR A 1 105 ? 1.208 -0.719 -4.134 1.00 98.38 105 TYR A C 1
ATOM 823 O O . TYR A 1 105 ? 0.546 0.291 -4.406 1.00 98.38 105 TYR A O 1
ATOM 831 N N . ALA A 1 106 ? 1.379 -1.718 -5.004 1.00 98.12 106 ALA A N 1
ATOM 832 C CA . ALA A 1 106 ? 0.766 -1.752 -6.332 1.00 98.12 106 ALA A CA 1
ATOM 833 C C . ALA A 1 106 ? -0.023 -3.045 -6.593 1.00 98.12 106 ALA A C 1
ATOM 835 O O . ALA A 1 106 ? 0.398 -4.128 -6.189 1.00 98.12 106 ALA A O 1
ATOM 836 N N . TRP A 1 107 ? -1.139 -2.952 -7.324 1.00 97.25 107 TRP A N 1
ATOM 837 C CA . TRP A 1 107 ? -1.967 -4.106 -7.712 1.00 97.25 107 TRP A CA 1
ATOM 838 C C . TRP A 1 107 ? -2.574 -3.971 -9.123 1.00 97.25 107 TRP A C 1
ATOM 840 O O . TRP A 1 107 ? -2.739 -2.884 -9.640 1.00 97.25 107 TRP A O 1
ATOM 850 N N . THR A 1 108 ? -2.944 -5.012 -9.848 1.00 96.06 108 THR A N 1
ATOM 851 C CA . THR A 1 108 ? -2.394 -6.359 -9.760 1.00 96.06 108 THR A CA 1
ATOM 852 C C . THR A 1 108 ? -1.131 -6.406 -10.625 1.00 96.06 108 THR A C 1
ATOM 854 O O . THR A 1 108 ? -1.157 -6.030 -11.799 1.00 96.06 108 THR A O 1
ATOM 857 N N . VAL A 1 109 ? -0.007 -6.832 -10.052 1.00 97.25 109 VAL A N 1
ATOM 858 C CA . VAL A 1 109 ? 1.308 -6.853 -10.708 1.00 97.25 109 VAL A CA 1
ATOM 859 C C . VAL A 1 109 ? 1.652 -8.290 -11.094 1.00 97.25 109 VAL A C 1
ATOM 861 O O . VAL A 1 109 ? 2.222 -9.038 -10.309 1.00 97.25 109 VAL A O 1
ATOM 864 N N . ASN A 1 110 ? 1.309 -8.689 -12.319 1.00 95.94 110 ASN A N 1
ATOM 865 C CA . ASN A 1 110 ? 1.498 -10.075 -12.788 1.00 95.94 110 ASN A CA 1
ATOM 866 C C . ASN A 1 110 ? 2.636 -10.240 -13.804 1.00 95.94 110 ASN A C 1
ATOM 868 O O . ASN A 1 110 ? 3.029 -11.358 -14.117 1.00 95.94 110 ASN A O 1
ATOM 872 N N . GLN A 1 111 ? 3.167 -9.140 -14.343 1.00 93.50 111 GLN A N 1
ATOM 873 C CA . GLN A 1 111 ? 4.144 -9.168 -15.434 1.00 93.50 111 GLN A CA 1
ATOM 874 C C . GLN A 1 111 ? 5.552 -8.846 -14.931 1.00 93.50 111 GLN A C 1
ATOM 876 O O . GLN A 1 111 ? 5.728 -7.920 -14.139 1.00 93.50 111 GLN A O 1
ATOM 881 N N . LYS A 1 112 ? 6.571 -9.546 -15.451 1.00 92.62 112 LYS A N 1
ATOM 8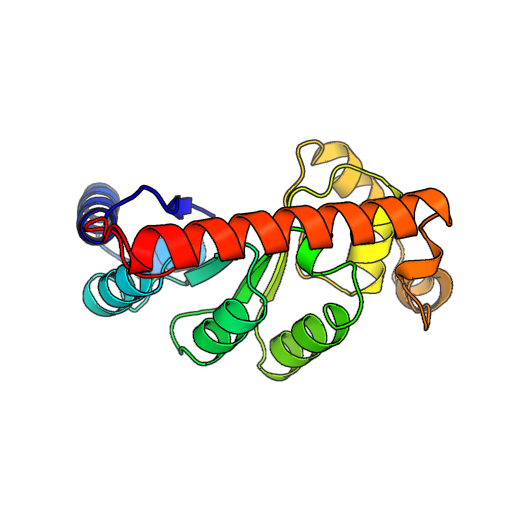82 C CA . LYS A 1 112 ? 7.981 -9.343 -15.061 1.00 92.62 112 LYS A CA 1
ATOM 883 C C . LYS A 1 112 ? 8.455 -7.884 -15.192 1.00 92.62 112 LYS A C 1
ATOM 885 O O . LYS A 1 112 ? 9.070 -7.404 -14.243 1.00 92.62 112 LYS A O 1
ATOM 890 N N . PRO A 1 113 ? 8.159 -7.138 -16.280 1.00 92.75 113 PRO A N 1
ATOM 891 C CA . PRO A 1 113 ? 8.477 -5.708 -16.350 1.00 92.75 113 PRO A CA 1
ATOM 892 C C . PRO A 1 113 ? 7.896 -4.892 -15.192 1.00 92.75 113 PRO A C 1
ATOM 894 O O . PRO A 1 113 ? 8.559 -3.999 -14.675 1.00 92.75 113 PRO A O 1
ATOM 897 N N . ALA A 1 114 ? 6.686 -5.237 -14.743 1.00 94.38 114 ALA A N 1
ATOM 898 C CA . ALA A 1 114 ? 6.030 -4.564 -13.631 1.00 94.38 114 ALA A CA 1
ATOM 899 C C . ALA A 1 114 ? 6.608 -4.940 -12.266 1.00 94.38 114 ALA A C 1
ATOM 901 O O . ALA A 1 114 ? 6.690 -4.080 -11.397 1.00 94.38 114 ALA A O 1
ATOM 902 N N . MET A 1 115 ? 7.091 -6.171 -12.099 1.00 95.06 115 MET A N 1
ATOM 903 C CA . MET A 1 115 ? 7.855 -6.571 -10.912 1.00 95.06 115 MET A CA 1
ATOM 904 C C . MET A 1 115 ? 9.191 -5.816 -10.827 1.00 95.06 115 MET A C 1
ATOM 906 O O . MET A 1 115 ? 9.516 -5.263 -9.781 1.00 95.06 115 MET A O 1
ATOM 910 N N . LYS A 1 116 ? 9.925 -5.706 -11.946 1.00 92.69 116 LYS A N 1
ATOM 911 C CA . LYS A 1 116 ? 11.169 -4.915 -12.032 1.00 92.69 116 LYS A CA 1
ATOM 912 C C . LYS A 1 116 ? 10.933 -3.434 -11.752 1.00 92.69 116 LYS A C 1
ATOM 914 O O . LYS A 1 116 ? 11.684 -2.815 -11.007 1.00 92.69 116 LYS A O 1
ATOM 919 N N . TRP A 1 117 ? 9.873 -2.877 -12.334 1.00 94.44 117 TRP A N 1
ATOM 920 C CA . TRP A 1 117 ? 9.448 -1.509 -12.062 1.00 94.44 117 TRP A CA 1
ATOM 921 C C . TRP A 1 117 ? 9.102 -1.305 -10.583 1.00 94.44 117 TRP A C 1
ATOM 923 O O . TRP A 1 117 ? 9.539 -0.317 -10.008 1.00 94.44 117 TRP A O 1
ATOM 933 N N . ALA A 1 118 ? 8.372 -2.231 -9.954 1.00 94.38 118 ALA A N 1
ATOM 934 C CA . ALA A 1 118 ? 8.018 -2.141 -8.538 1.00 94.38 118 ALA A CA 1
ATOM 935 C C . ALA A 1 118 ? 9.259 -2.154 -7.632 1.00 94.38 118 ALA A C 1
ATOM 937 O O . ALA A 1 118 ? 9.352 -1.317 -6.739 1.00 94.38 118 ALA A O 1
ATOM 938 N N . ALA A 1 119 ? 10.228 -3.033 -7.912 1.00 92.31 119 ALA A N 1
ATOM 939 C CA . ALA A 1 119 ? 11.510 -3.067 -7.205 1.00 92.31 119 ALA A CA 1
ATOM 940 C C . ALA A 1 119 ? 12.307 -1.764 -7.399 1.00 92.31 119 ALA A C 1
ATOM 942 O O . ALA A 1 119 ? 12.821 -1.198 -6.446 1.00 92.31 119 ALA A O 1
ATOM 943 N N . SER A 1 120 ? 12.346 -1.236 -8.624 1.00 91.75 120 SER A N 1
ATOM 944 C CA . SER A 1 120 ? 13.028 0.024 -8.952 1.00 91.75 120 SER A CA 1
ATOM 945 C C . SER A 1 120 ? 12.378 1.266 -8.338 1.00 91.75 120 SER A C 1
ATOM 947 O O . SER A 1 120 ? 13.065 2.215 -7.971 1.00 91.75 120 SER A O 1
ATOM 949 N N . MET A 1 121 ? 11.053 1.262 -8.193 1.00 92.00 121 MET A N 1
ATOM 950 C CA . MET A 1 121 ? 10.318 2.286 -7.449 1.00 92.00 121 MET A CA 1
ATOM 951 C C . MET A 1 121 ? 10.423 2.102 -5.927 1.00 92.00 121 MET A C 1
ATOM 953 O O . MET A 1 121 ? 9.921 2.951 -5.182 1.00 92.00 121 MET A O 1
ATOM 957 N N . ASP A 1 122 ? 11.066 1.016 -5.480 1.00 91.56 122 ASP A N 1
ATOM 958 C CA . ASP A 1 122 ? 11.255 0.645 -4.080 1.00 91.56 122 ASP A CA 1
ATOM 959 C C . ASP A 1 122 ? 9.899 0.526 -3.347 1.00 91.56 122 ASP A C 1
ATOM 961 O O . ASP A 1 122 ? 9.670 1.094 -2.286 1.00 91.56 122 ASP A O 1
ATOM 965 N N . LEU A 1 123 ? 8.917 -0.125 -3.979 1.00 95.69 123 LEU A N 1
ATOM 966 C CA . LEU A 1 123 ? 7.613 -0.344 -3.345 1.00 95.69 123 LEU A CA 1
ATOM 967 C C . LEU A 1 123 ? 7.731 -1.320 -2.168 1.00 95.69 123 LEU A C 1
ATOM 969 O O . LEU A 1 123 ? 8.371 -2.362 -2.289 1.00 95.69 123 LEU A O 1
ATOM 973 N N . ASP A 1 124 ? 6.996 -1.049 -1.089 1.00 96.56 124 ASP A N 1
ATOM 974 C CA . ASP A 1 124 ? 6.926 -1.898 0.112 1.00 96.56 124 ASP A CA 1
ATOM 975 C C . ASP A 1 124 ? 6.263 -3.260 -0.156 1.00 96.56 124 ASP A C 1
ATOM 977 O O . ASP A 1 124 ? 6.350 -4.194 0.642 1.00 96.56 124 ASP A O 1
ATOM 981 N N . GLY A 1 125 ? 5.571 -3.391 -1.288 1.00 96.12 125 GLY A N 1
ATOM 982 C CA . GLY A 1 125 ? 5.100 -4.672 -1.782 1.00 96.12 125 GLY A CA 1
ATOM 983 C C . GLY A 1 125 ? 4.203 -4.562 -3.007 1.00 96.12 125 GLY A C 1
ATOM 984 O O . GLY A 1 125 ? 3.828 -3.482 -3.469 1.00 96.12 125 GLY A O 1
ATOM 985 N N . ILE A 1 126 ? 3.806 -5.721 -3.520 1.00 97.50 126 ILE A N 1
ATOM 986 C CA . ILE A 1 126 ? 2.853 -5.834 -4.621 1.00 97.50 126 ILE A CA 1
ATOM 987 C C . ILE A 1 126 ? 1.746 -6.824 -4.270 1.00 97.50 126 ILE A C 1
ATOM 989 O O . ILE A 1 126 ? 1.938 -7.741 -3.475 1.00 97.50 126 ILE A O 1
ATOM 993 N N . ILE A 1 127 ? 0.594 -6.664 -4.912 1.00 97.81 127 ILE A N 1
ATOM 994 C CA . ILE A 1 127 ? -0.457 -7.675 -4.951 1.00 97.81 127 ILE A CA 1
ATOM 995 C C . ILE A 1 127 ? -0.374 -8.330 -6.328 1.00 97.81 127 ILE A C 1
ATOM 997 O O . ILE A 1 127 ? -0.448 -7.647 -7.355 1.00 97.81 127 ILE A O 1
ATOM 1001 N N . THR A 1 128 ? -0.201 -9.646 -6.347 1.00 97.69 128 THR A N 1
ATOM 1002 C CA . THR A 1 128 ? 0.028 -10.441 -7.555 1.00 97.69 128 THR A CA 1
ATOM 1003 C C . THR A 1 128 ? -0.710 -11.769 -7.462 1.00 97.69 128 THR A C 1
ATOM 1005 O O . THR A 1 128 ? -0.853 -12.322 -6.372 1.00 97.69 128 THR A O 1
ATOM 1008 N N . ASP A 1 129 ? -1.130 -12.290 -8.610 1.00 97.69 129 ASP A N 1
ATOM 1009 C CA . ASP A 1 129 ? -1.671 -13.646 -8.730 1.00 97.69 129 ASP A CA 1
ATOM 1010 C C . ASP A 1 129 ? -0.546 -14.702 -8.804 1.00 97.69 129 ASP A C 1
ATOM 1012 O O . ASP A 1 129 ? -0.813 -15.902 -8.776 1.00 97.69 129 ASP A O 1
ATOM 1016 N N . HIS A 1 130 ? 0.719 -14.264 -8.885 1.00 96.69 130 HIS A N 1
ATOM 1017 C CA . HIS A 1 130 ? 1.912 -15.112 -8.984 1.00 96.69 130 HIS A CA 1
ATOM 1018 C C . HIS A 1 130 ? 2.913 -14.820 -7.846 1.00 96.69 130 HIS A C 1
ATOM 1020 O O . HIS A 1 130 ? 4.023 -14.331 -8.098 1.00 96.69 130 HIS A O 1
ATOM 1026 N N . PRO A 1 131 ? 2.530 -15.053 -6.574 1.00 96.19 131 PRO A N 1
ATOM 1027 C CA . PRO A 1 131 ? 3.361 -14.703 -5.421 1.00 96.19 131 PRO A CA 1
ATOM 1028 C C . PRO A 1 131 ? 4.671 -15.497 -5.366 1.00 96.19 131 PRO A C 1
ATOM 1030 O O . PRO A 1 131 ? 5.685 -14.960 -4.937 1.00 96.19 131 PRO A O 1
ATOM 1033 N N . ASP A 1 132 ? 4.674 -16.739 -5.841 1.00 96.44 132 ASP A N 1
ATOM 1034 C CA . ASP A 1 132 ? 5.852 -17.600 -5.967 1.00 96.44 132 ASP A CA 1
ATOM 1035 C C . ASP A 1 132 ? 6.876 -17.030 -6.960 1.00 96.44 132 ASP A C 1
ATOM 1037 O O . ASP A 1 132 ? 8.072 -16.960 -6.665 1.00 96.44 132 ASP A O 1
ATOM 1041 N N . VAL A 1 133 ? 6.400 -16.548 -8.111 1.00 95.19 133 VAL A N 1
ATOM 1042 C CA . VAL A 1 133 ? 7.241 -15.915 -9.132 1.00 95.19 133 VAL A CA 1
ATOM 1043 C C . VAL A 1 133 ? 7.866 -14.637 -8.588 1.00 95.19 133 VAL A C 1
ATOM 1045 O O . VAL A 1 133 ? 9.060 -14.410 -8.792 1.00 95.19 133 VAL A O 1
ATOM 1048 N N . TYR A 1 134 ? 7.085 -13.810 -7.886 1.00 95.19 134 TYR A N 1
ATOM 1049 C CA . TYR A 1 134 ? 7.609 -12.580 -7.299 1.00 95.19 134 TYR A CA 1
ATOM 1050 C C . TYR A 1 134 ? 8.575 -12.845 -6.142 1.00 95.19 134 TYR A C 1
ATOM 1052 O O . TYR A 1 134 ? 9.622 -12.209 -6.080 1.00 95.19 134 TYR A O 1
ATOM 1060 N N . ALA A 1 135 ? 8.266 -13.804 -5.264 1.00 94.38 135 ALA A N 1
ATOM 1061 C CA . ALA A 1 135 ? 9.136 -14.184 -4.154 1.00 94.38 135 ALA A CA 1
ATOM 1062 C C . ALA A 1 135 ? 10.495 -14.688 -4.653 1.00 94.38 135 ALA A C 1
ATOM 1064 O O . ALA A 1 135 ? 11.531 -14.279 -4.135 1.00 94.38 135 ALA A O 1
ATOM 1065 N N . LYS A 1 136 ? 10.500 -15.515 -5.707 1.00 94.44 136 LYS A N 1
ATOM 1066 C CA . LYS A 1 136 ? 11.741 -15.934 -6.360 1.00 94.44 136 LYS A CA 1
ATOM 1067 C C . LYS A 1 136 ? 12.480 -14.744 -6.969 1.00 94.44 136 LYS A C 1
ATOM 1069 O O . LYS A 1 136 ? 13.666 -14.578 -6.725 1.00 94.44 136 LYS A O 1
ATOM 1074 N N . PHE A 1 137 ? 11.773 -13.899 -7.723 1.00 91.38 137 PHE A N 1
ATOM 1075 C CA . PHE A 1 137 ? 12.364 -12.714 -8.342 1.00 91.38 137 PHE A CA 1
ATOM 1076 C C . PHE A 1 137 ? 13.052 -11.811 -7.314 1.00 91.38 137 PHE A C 1
ATOM 1078 O O . PHE A 1 137 ? 14.207 -11.472 -7.518 1.00 91.38 137 PHE A O 1
ATOM 1085 N N . ILE A 1 138 ? 12.378 -11.441 -6.221 1.00 88.88 138 ILE A N 1
ATOM 1086 C CA . ILE A 1 138 ? 12.954 -10.533 -5.221 1.00 88.88 138 ILE A CA 1
ATOM 1087 C C . ILE A 1 138 ? 14.045 -11.207 -4.379 1.00 88.88 138 ILE A C 1
ATOM 1089 O O . ILE A 1 138 ? 14.991 -10.539 -3.988 1.00 88.88 138 ILE A O 1
ATOM 1093 N N . GLY A 1 139 ? 13.948 -12.520 -4.136 1.00 88.69 139 GLY A N 1
ATOM 1094 C CA . GLY A 1 139 ? 14.983 -13.284 -3.433 1.00 88.69 139 GLY A CA 1
ATOM 1095 C C . GLY A 1 139 ? 16.281 -13.431 -4.231 1.00 88.69 139 GLY A C 1
ATOM 1096 O O . GLY A 1 139 ? 17.351 -13.521 -3.635 1.00 88.69 139 GLY A O 1
ATOM 1097 N N . ASP A 1 140 ? 16.190 -13.415 -5.563 1.00 88.69 140 ASP A N 1
ATOM 1098 C CA . ASP A 1 140 ? 17.348 -13.437 -6.462 1.00 88.69 140 ASP A CA 1
ATOM 1099 C C . ASP A 1 140 ? 17.976 -12.037 -6.645 1.00 88.69 140 ASP A C 1
ATOM 1101 O O . ASP A 1 140 ? 19.108 -11.937 -7.112 1.00 88.69 140 ASP A O 1
ATOM 1105 N N . VAL A 1 141 ? 17.262 -10.957 -6.294 1.00 85.44 141 VAL A N 1
ATOM 1106 C CA . VAL A 1 141 ? 17.744 -9.574 -6.433 1.00 85.44 141 VAL A CA 1
ATOM 1107 C C . VAL A 1 141 ? 18.648 -9.209 -5.258 1.00 85.44 141 VAL A C 1
ATOM 1109 O O . VAL A 1 141 ? 18.221 -9.142 -4.109 1.00 85.44 141 VAL A O 1
ATOM 1112 N N . THR A 1 142 ? 19.910 -8.915 -5.558 1.00 84.88 142 THR A N 1
ATOM 1113 C CA . THR A 1 142 ? 20.891 -8.463 -4.561 1.00 84.88 142 THR A CA 1
ATOM 1114 C C . THR A 1 142 ? 20.791 -6.957 -4.291 1.00 84.88 142 THR A C 1
ATOM 1116 O O . THR A 1 142 ? 20.391 -6.191 -5.168 1.00 84.88 142 THR A O 1
ATOM 1119 N N . GLU A 1 143 ? 21.239 -6.491 -3.117 1.00 78.06 143 GLU A N 1
ATOM 1120 C CA . GLU A 1 143 ? 21.347 -5.046 -2.810 1.00 78.06 143 GLU A CA 1
ATOM 1121 C C . GLU A 1 143 ? 22.146 -4.296 -3.884 1.00 78.06 143 GLU A C 1
ATOM 1123 O O . GLU A 1 143 ? 21.741 -3.238 -4.358 1.00 78.06 143 GLU A O 1
ATOM 1128 N N . LYS A 1 144 ? 23.233 -4.907 -4.370 1.00 81.88 144 LYS A N 1
ATOM 1129 C CA . LYS A 1 144 ? 24.035 -4.356 -5.464 1.00 81.88 144 LYS A CA 1
ATOM 1130 C C . LYS A 1 144 ? 23.217 -4.172 -6.742 1.00 81.88 144 LYS A C 1
ATOM 1132 O O . LYS A 1 144 ? 23.403 -3.184 -7.446 1.00 81.88 144 LYS A O 1
ATOM 1137 N N . GLU A 1 145 ? 22.335 -5.106 -7.083 1.00 81.56 145 GLU A N 1
ATOM 1138 C CA . GLU A 1 145 ? 21.451 -4.962 -8.244 1.00 81.56 145 GLU A CA 1
ATOM 1139 C C . GLU A 1 145 ? 20.376 -3.904 -8.011 1.00 81.56 145 GLU A C 1
ATOM 1141 O O . GLU A 1 145 ? 20.030 -3.199 -8.958 1.00 81.56 145 GLU A O 1
ATOM 1146 N N . ILE A 1 146 ? 19.892 -3.728 -6.779 1.00 79.00 146 ILE A N 1
ATOM 1147 C CA . ILE A 1 146 ? 19.005 -2.609 -6.433 1.00 79.00 146 ILE A CA 1
ATOM 1148 C C . ILE A 1 146 ? 19.712 -1.282 -6.715 1.00 79.00 146 ILE A C 1
ATOM 1150 O O . ILE A 1 146 ? 19.181 -0.451 -7.446 1.00 79.00 146 ILE A O 1
ATOM 1154 N N . GLU A 1 147 ? 20.944 -1.123 -6.237 1.00 78.81 147 GLU A N 1
ATOM 1155 C CA . GLU A 1 147 ? 21.741 0.100 -6.390 1.00 78.81 147 GLU A CA 1
ATOM 1156 C C . GLU A 1 147 ? 22.277 0.341 -7.811 1.00 78.81 147 GLU A C 1
ATOM 1158 O O . GLU A 1 147 ? 22.701 1.452 -8.129 1.00 78.81 147 GLU A O 1
ATOM 1163 N N . THR A 1 148 ? 22.271 -0.672 -8.683 1.00 80.06 148 THR A N 1
ATOM 1164 C CA . THR A 1 148 ? 22.839 -0.568 -10.041 1.00 80.06 148 THR A CA 1
ATOM 1165 C C . THR A 1 148 ? 21.808 -0.784 -11.145 1.00 80.06 148 THR A C 1
ATOM 1167 O O . THR A 1 148 ? 21.597 0.098 -11.976 1.00 80.06 148 THR A O 1
ATOM 1170 N N . ILE A 1 149 ? 21.156 -1.946 -11.170 1.00 76.75 149 ILE A N 1
ATOM 1171 C CA . ILE A 1 149 ? 20.208 -2.361 -12.212 1.00 76.75 149 ILE A CA 1
ATOM 1172 C C . ILE A 1 149 ? 18.840 -1.714 -11.998 1.00 76.75 149 ILE A C 1
ATOM 1174 O O . ILE A 1 149 ? 18.182 -1.344 -12.972 1.00 76.75 149 ILE A O 1
ATOM 1178 N N . TYR A 1 150 ? 18.402 -1.580 -10.745 1.00 80.56 150 TYR A N 1
ATOM 1179 C CA . TYR A 1 150 ? 17.081 -1.045 -10.412 1.00 80.56 150 TYR A CA 1
ATOM 1180 C C . TYR A 1 150 ? 17.105 0.417 -9.953 1.00 80.56 150 TYR A C 1
ATOM 1182 O O . TYR A 1 150 ? 16.060 1.063 -9.984 1.00 80.56 150 TYR A O 1
ATOM 1190 N N . ALA A 1 151 ? 18.274 1.004 -9.688 1.00 77.19 151 ALA A N 1
ATOM 1191 C CA . ALA A 1 151 ? 18.465 2.442 -9.472 1.00 77.19 151 ALA A CA 1
ATOM 1192 C C . ALA A 1 151 ? 18.415 3.250 -10.788 1.00 77.19 151 ALA A C 1
ATOM 1194 O O . ALA A 1 151 ? 19.168 4.202 -11.009 1.00 77.19 151 ALA A O 1
ATOM 1195 N N . VAL A 1 152 ? 17.540 2.856 -11.713 1.00 73.19 152 VAL A N 1
ATOM 1196 C CA . VAL A 1 152 ? 17.375 3.545 -12.990 1.00 73.19 152 VAL A CA 1
ATOM 1197 C C . VAL A 1 152 ? 16.679 4.884 -12.781 1.00 73.19 152 VAL A C 1
ATOM 1199 O O . VAL A 1 152 ? 15.639 4.975 -12.134 1.00 73.19 152 VAL A O 1
ATOM 1202 N N . LYS A 1 153 ? 17.214 5.933 -13.416 1.00 70.12 153 LYS A N 1
ATOM 1203 C CA . LYS A 1 153 ? 16.580 7.265 -13.432 1.00 70.12 153 LYS A CA 1
ATOM 1204 C C . LYS A 1 153 ? 15.169 7.231 -14.021 1.00 70.12 153 LYS A C 1
ATOM 1206 O O . LYS A 1 153 ? 14.321 8.032 -13.641 1.00 70.12 153 LYS A O 1
ATOM 1211 N N . GLU A 1 154 ? 14.920 6.296 -14.939 1.00 79.62 154 GLU A N 1
ATOM 1212 C CA . GLU A 1 154 ? 13.614 6.080 -15.551 1.00 79.62 154 GLU A CA 1
ATOM 1213 C C . GLU A 1 154 ? 13.170 4.615 -15.417 1.00 79.62 154 GLU A C 1
ATOM 1215 O O . GLU A 1 154 ? 13.381 3.818 -16.334 1.00 79.62 154 GLU A O 1
ATOM 1220 N N . PRO A 1 155 ? 12.455 4.255 -14.337 1.00 81.06 155 PRO A N 1
ATOM 1221 C CA . PRO A 1 155 ? 11.894 2.911 -14.138 1.00 81.06 155 PRO A CA 1
ATOM 12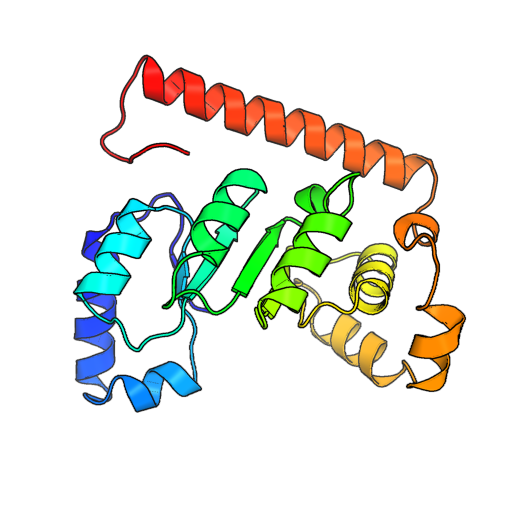22 C C . PRO A 1 155 ? 10.949 2.458 -15.261 1.00 81.06 155 PRO A C 1
ATOM 1224 O O . PRO A 1 155 ? 10.656 1.275 -15.412 1.00 81.06 155 PRO A O 1
ATOM 1227 N N . SER A 1 156 ? 10.491 3.386 -16.110 1.00 80.69 156 SER A N 1
ATOM 1228 C CA . SER A 1 156 ? 9.745 3.043 -17.321 1.00 80.69 156 SER A CA 1
ATOM 1229 C C . SER A 1 156 ? 10.575 2.235 -18.332 1.00 80.69 156 SER A C 1
ATOM 1231 O O . SER A 1 156 ? 9.998 1.583 -19.196 1.00 80.69 156 SER A O 1
ATOM 1233 N N . ALA A 1 157 ? 11.908 2.248 -18.256 1.00 85.31 157 ALA A N 1
ATOM 1234 C CA . ALA A 1 157 ? 12.794 1.552 -19.190 1.00 85.31 157 ALA A CA 1
ATOM 1235 C C . ALA A 1 157 ? 12.598 0.026 -19.224 1.00 85.31 157 ALA A C 1
ATOM 1237 O O . ALA A 1 157 ? 12.916 -0.597 -20.233 1.00 85.31 157 ALA A O 1
ATOM 1238 N N . PHE A 1 158 ? 12.021 -0.576 -18.177 1.00 89.31 158 PHE A N 1
ATOM 1239 C CA . PHE A 1 158 ? 11.708 -2.010 -18.165 1.00 89.31 158 PHE A CA 1
ATOM 1240 C C . PHE A 1 158 ? 10.579 -2.408 -19.122 1.00 89.31 158 PHE A C 1
ATOM 1242 O O . PHE A 1 158 ? 10.414 -3.596 -19.391 1.00 89.31 158 PHE A O 1
ATOM 1249 N N . TYR A 1 159 ? 9.816 -1.437 -19.628 1.00 91.00 159 TYR A N 1
ATOM 1250 C CA . TYR A 1 159 ? 8.724 -1.654 -20.567 1.00 91.00 159 TYR A CA 1
ATOM 1251 C C . TYR A 1 159 ? 9.146 -1.316 -21.994 1.00 91.00 159 TYR A C 1
ATOM 1253 O O . TYR A 1 159 ? 9.777 -0.288 -22.259 1.00 91.00 159 TYR A O 1
ATOM 1261 N N . THR A 1 160 ? 8.695 -2.132 -22.937 1.00 93.06 160 THR A N 1
ATOM 1262 C CA . THR A 1 160 ? 8.720 -1.821 -24.367 1.00 93.06 160 THR A CA 1
ATOM 1263 C C . THR A 1 160 ? 7.840 -0.606 -24.687 1.00 93.06 160 THR A C 1
ATOM 1265 O O . THR A 1 160 ? 6.961 -0.211 -23.914 1.00 93.06 160 THR A O 1
ATOM 1268 N N . PHE A 1 161 ? 8.038 0.006 -25.858 1.00 91.88 161 PHE A N 1
ATOM 1269 C CA . PHE A 1 161 ? 7.219 1.143 -26.295 1.00 91.88 161 PHE A CA 1
ATOM 1270 C C . PHE A 1 161 ? 5.719 0.803 -26.361 1.00 91.88 161 PHE A C 1
ATOM 1272 O O . PHE A 1 161 ? 4.884 1.594 -25.915 1.00 91.88 161 PHE A O 1
ATOM 1279 N N . SER A 1 162 ? 5.371 -0.386 -26.863 1.00 92.12 162 SER A N 1
ATOM 1280 C CA . SER A 1 162 ? 3.983 -0.853 -26.945 1.00 92.12 162 SER A CA 1
ATOM 1281 C C . SER A 1 162 ? 3.364 -1.056 -25.561 1.00 92.12 162 SER A C 1
ATOM 1283 O O . SER A 1 162 ? 2.219 -0.663 -25.344 1.00 92.12 162 SER A O 1
ATOM 1285 N N . GLU A 1 163 ? 4.118 -1.582 -24.593 1.00 92.62 163 GLU A N 1
ATOM 1286 C CA . GLU A 1 163 ? 3.665 -1.706 -23.205 1.00 92.62 163 GLU A CA 1
ATOM 1287 C C . GLU A 1 163 ? 3.445 -0.337 -22.558 1.00 92.62 163 GLU A C 1
ATOM 1289 O O . GLU A 1 163 ? 2.395 -0.114 -21.955 1.00 92.62 163 GLU A O 1
ATOM 1294 N N . LYS A 1 164 ? 4.371 0.617 -22.738 1.00 92.06 164 LYS A N 1
ATOM 1295 C CA . LYS A 1 164 ? 4.190 2.000 -22.257 1.00 92.06 164 LYS A CA 1
ATOM 1296 C C . LYS A 1 164 ? 2.917 2.622 -22.827 1.00 92.06 164 LYS A C 1
ATOM 1298 O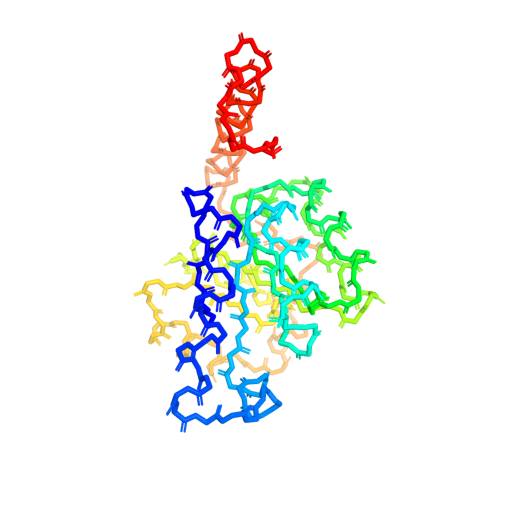 O . LYS A 1 164 ? 2.150 3.245 -22.091 1.00 92.06 164 LYS A O 1
ATOM 1303 N N . MET A 1 165 ? 2.677 2.445 -24.126 1.00 93.00 165 MET A N 1
ATOM 1304 C CA . MET A 1 165 ? 1.464 2.943 -24.772 1.00 93.00 165 MET A CA 1
ATOM 1305 C C . MET A 1 165 ? 0.210 2.246 -24.232 1.00 93.00 165 MET A C 1
ATOM 1307 O O . MET A 1 165 ? -0.780 2.910 -23.935 1.00 93.00 165 MET A O 1
ATOM 1311 N N . SER A 1 166 ? 0.272 0.930 -24.015 1.00 93.00 166 SER A N 1
ATOM 1312 C CA . SER A 1 166 ? -0.809 0.152 -23.404 1.00 93.00 166 SER A CA 1
ATOM 1313 C C . SER A 1 166 ? -1.171 0.676 -22.013 1.00 93.00 166 SER A C 1
ATOM 1315 O O . SER A 1 166 ? -2.350 0.881 -21.733 1.00 93.00 166 SER A O 1
ATOM 1317 N N . TYR A 1 167 ? -0.185 0.965 -21.157 1.00 92.31 167 TYR A N 1
ATOM 1318 C CA . TYR A 1 167 ? -0.421 1.557 -19.835 1.00 92.31 167 TYR A CA 1
ATOM 1319 C C . TYR A 1 167 ? -1.090 2.928 -19.922 1.00 92.31 167 TYR A C 1
ATOM 1321 O O . TYR A 1 167 ? -2.050 3.182 -19.198 1.00 92.31 167 TYR A O 1
ATOM 1329 N N . ARG A 1 168 ? -0.642 3.793 -20.839 1.00 93.38 168 ARG A N 1
ATOM 1330 C CA . ARG A 1 168 ? -1.252 5.115 -21.051 1.00 93.38 168 ARG A CA 1
ATOM 1331 C C . ARG A 1 168 ? -2.694 5.011 -21.542 1.00 93.38 168 ARG A C 1
ATOM 1333 O O . ARG A 1 168 ? -3.557 5.708 -21.018 1.00 93.38 168 ARG A O 1
ATOM 1340 N N . LEU A 1 169 ? -2.965 4.119 -22.494 1.00 94.62 169 LEU A N 1
ATOM 1341 C CA . LEU A 1 169 ? -4.316 3.891 -23.003 1.00 94.62 169 LEU A CA 1
ATOM 1342 C C . LEU A 1 169 ? -5.229 3.314 -21.916 1.00 94.62 169 LEU A C 1
ATOM 1344 O O . LEU A 1 169 ? -6.326 3.823 -21.710 1.00 94.62 169 LEU A O 1
ATOM 1348 N N . LYS A 1 170 ? -4.765 2.301 -21.174 1.00 94.00 170 LYS A N 1
ATOM 1349 C CA . LYS A 1 170 ? -5.502 1.737 -20.033 1.00 94.00 170 LYS A CA 1
ATOM 1350 C C . LYS A 1 170 ? -5.784 2.797 -18.978 1.00 94.00 170 LYS A C 1
ATOM 1352 O O . LYS A 1 170 ? -6.895 2.844 -18.465 1.00 94.00 170 LYS A O 1
ATOM 1357 N N . PHE A 1 171 ? -4.813 3.660 -18.684 1.00 93.62 171 PHE A N 1
ATOM 1358 C CA . PHE A 1 171 ? -5.000 4.762 -17.749 1.00 93.62 171 PHE A CA 1
ATOM 1359 C C . PHE A 1 171 ? -6.059 5.745 -18.251 1.00 93.62 171 PHE A C 1
ATOM 1361 O O . PHE A 1 171 ? -6.942 6.108 -17.484 1.00 93.62 171 PHE A O 1
ATOM 1368 N N . ALA A 1 172 ? -6.030 6.118 -19.533 1.00 93.69 172 ALA A N 1
ATOM 1369 C CA . ALA A 1 172 ? -7.042 6.987 -20.129 1.00 93.69 172 ALA A CA 1
ATOM 1370 C C . ALA A 1 172 ? -8.444 6.359 -20.075 1.00 93.69 172 ALA A C 1
ATOM 1372 O O . ALA A 1 172 ? -9.384 7.008 -19.629 1.00 93.69 172 ALA A O 1
ATOM 1373 N N . VAL A 1 173 ? -8.584 5.083 -20.449 1.00 93.81 173 VAL A N 1
ATOM 1374 C CA . VAL A 1 173 ? -9.860 4.347 -20.382 1.00 93.81 173 VAL A CA 1
ATOM 1375 C C . VAL A 1 173 ? -10.370 4.243 -18.947 1.00 93.81 173 VAL A C 1
ATOM 1377 O O . VAL A 1 173 ? -11.535 4.526 -18.684 1.00 93.81 173 VAL A O 1
ATOM 1380 N N . MET A 1 174 ? -9.496 3.892 -18.006 1.00 91.62 174 MET A N 1
ATOM 1381 C CA . MET A 1 174 ? -9.825 3.839 -16.584 1.00 91.62 174 MET A CA 1
ATOM 1382 C C . MET A 1 174 ? -10.264 5.207 -16.064 1.00 91.62 174 MET A C 1
ATOM 1384 O O . MET A 1 174 ? -11.240 5.289 -15.326 1.00 91.62 174 MET A O 1
ATOM 1388 N N . TRP A 1 175 ? -9.580 6.280 -16.457 1.00 89.81 175 TRP A N 1
ATOM 1389 C CA . TRP A 1 175 ? -9.922 7.632 -16.034 1.00 89.81 175 TRP A CA 1
ATOM 1390 C C . TRP A 1 175 ? -11.256 8.092 -16.627 1.00 89.81 175 TRP A C 1
ATOM 1392 O O . TRP A 1 175 ? -12.077 8.633 -15.896 1.00 89.81 175 TRP A O 1
ATOM 1402 N N . MET A 1 176 ? -11.525 7.794 -17.904 1.00 91.19 176 MET A N 1
ATOM 1403 C CA . MET A 1 176 ? -12.836 8.025 -18.524 1.00 91.19 176 MET A CA 1
ATOM 1404 C C . MET A 1 176 ? -13.945 7.256 -17.806 1.00 91.19 176 MET A C 1
ATOM 1406 O O . MET A 1 176 ? -15.018 7.804 -17.583 1.00 91.19 176 MET A O 1
ATOM 1410 N N . TRP A 1 177 ? -13.690 6.010 -17.405 1.00 87.69 177 TRP A N 1
ATOM 1411 C CA . TRP A 1 177 ? -14.654 5.218 -16.647 1.00 87.69 177 TRP A CA 1
ATOM 1412 C C . TRP A 1 177 ? -14.894 5.779 -15.241 1.00 87.69 177 TRP A C 1
ATOM 1414 O O . TRP A 1 177 ? -16.043 5.917 -14.836 1.00 87.69 177 TRP A O 1
ATOM 1424 N N . VAL A 1 178 ? -13.840 6.158 -14.509 1.00 83.06 178 VAL A N 1
ATOM 1425 C CA . VAL A 1 178 ? -13.965 6.816 -13.194 1.00 83.06 178 VAL A CA 1
ATOM 1426 C C . VAL A 1 178 ? -14.723 8.138 -13.321 1.00 83.06 178 VAL A C 1
ATOM 1428 O O . VAL A 1 178 ? -15.605 8.409 -12.515 1.00 83.06 178 VAL A O 1
ATOM 1431 N N . PHE A 1 179 ? -14.429 8.929 -14.351 1.00 86.25 179 PHE A N 1
ATOM 1432 C CA . PHE A 1 179 ? -15.126 10.181 -14.619 1.00 86.25 179 PHE A CA 1
ATOM 1433 C C . PHE A 1 179 ? -16.601 9.952 -14.969 1.00 86.25 179 PHE A C 1
ATOM 1435 O O . PHE A 1 179 ? -17.469 10.602 -14.398 1.00 86.25 179 PHE A O 1
ATOM 1442 N N . TYR A 1 180 ? -16.903 8.990 -15.846 1.00 87.31 180 TYR A N 1
ATOM 1443 C CA . TYR A 1 180 ? -18.278 8.594 -16.164 1.00 87.31 180 TYR A CA 1
ATOM 1444 C C . TYR A 1 180 ? -19.047 8.201 -14.903 1.00 87.31 180 TYR A C 1
ATOM 1446 O O . TYR A 1 180 ? -20.172 8.641 -14.702 1.00 87.31 180 TYR A O 1
ATOM 1454 N N . LEU A 1 181 ? -18.417 7.413 -14.036 1.00 81.19 181 LEU A N 1
ATOM 1455 C CA . LEU A 1 181 ? -18.978 7.012 -12.759 1.00 81.19 181 LEU A CA 1
ATOM 1456 C C . LEU A 1 181 ? -19.258 8.228 -11.852 1.00 81.19 181 LEU A C 1
ATOM 1458 O O . LEU A 1 181 ? -20.370 8.359 -11.354 1.00 81.19 181 LEU A O 1
ATOM 1462 N N . GLN A 1 182 ? -18.311 9.162 -11.709 1.00 78.56 182 GLN A N 1
ATOM 1463 C CA . GLN A 1 182 ? -18.502 10.408 -10.944 1.00 78.56 182 GLN A CA 1
ATOM 1464 C C . GLN A 1 182 ? -19.647 11.269 -11.484 1.00 78.56 182 GLN A C 1
ATOM 1466 O O . GLN A 1 182 ? -20.455 11.783 -10.715 1.00 78.56 182 GLN A O 1
ATOM 1471 N N . VAL A 1 183 ? -19.728 11.415 -12.806 1.00 82.69 183 VAL A N 1
ATOM 1472 C CA . VAL A 1 183 ? -20.797 12.167 -13.471 1.00 82.69 183 VAL A CA 1
ATOM 1473 C C . VAL A 1 183 ? -22.141 11.461 -13.300 1.00 82.69 183 VAL A C 1
ATOM 1475 O O . VAL A 1 183 ? -23.138 12.107 -12.991 1.00 82.69 183 VAL A O 1
ATOM 1478 N N . SER A 1 184 ? -22.172 10.138 -13.456 1.00 82.81 184 SER A N 1
ATOM 1479 C CA . SER A 1 184 ? -23.377 9.338 -13.256 1.00 82.81 184 SER A CA 1
ATOM 1480 C C . SER A 1 184 ? -23.903 9.479 -11.832 1.00 82.81 184 SER A C 1
ATOM 1482 O O . SER A 1 184 ? -25.096 9.692 -11.675 1.00 82.81 184 SER A O 1
ATOM 1484 N N . ASP A 1 185 ? -23.044 9.422 -10.813 1.00 77.75 185 ASP A N 1
ATOM 1485 C CA . ASP A 1 185 ? -23.448 9.626 -9.415 1.00 77.75 185 ASP A CA 1
ATOM 1486 C C . ASP A 1 185 ? -23.924 11.057 -9.146 1.00 77.75 185 ASP A C 1
ATOM 1488 O O . ASP A 1 185 ? -24.811 11.270 -8.327 1.00 77.75 185 ASP A O 1
ATOM 1492 N N . PHE A 1 186 ? -23.370 12.058 -9.833 1.00 77.94 186 PHE A N 1
ATOM 1493 C CA . PHE A 1 186 ? -23.842 13.435 -9.694 1.00 77.94 186 PHE A CA 1
ATOM 1494 C C . PHE A 1 186 ? -25.282 13.605 -10.206 1.00 77.94 186 PHE A C 1
ATOM 1496 O O . PHE A 1 186 ? -26.089 14.278 -9.568 1.00 77.94 186 PHE A O 1
ATOM 1503 N N . PHE A 1 187 ? -25.616 12.988 -11.344 1.00 81.44 187 PHE A N 1
ATOM 1504 C CA . PHE A 1 187 ? -26.956 13.075 -11.942 1.00 81.44 187 PHE A CA 1
ATOM 1505 C C . PHE A 1 187 ? -27.952 12.061 -11.375 1.00 81.44 187 PHE A C 1
ATOM 1507 O O . PHE A 1 187 ? -29.150 12.334 -11.318 1.00 81.44 187 PHE A O 1
ATOM 1514 N N . PHE A 1 188 ? -27.461 10.907 -10.937 1.00 80.81 188 PHE A N 1
ATOM 1515 C CA . PHE A 1 188 ? -28.238 9.821 -10.358 1.00 80.81 188 PHE A CA 1
ATOM 1516 C C . PHE A 1 188 ? -27.576 9.389 -9.048 1.00 80.81 188 PHE A C 1
ATOM 1518 O O . PHE A 1 188 ? -26.926 8.341 -9.013 1.00 80.81 188 PHE A O 1
ATOM 1525 N N . PRO A 1 189 ? -27.720 10.188 -7.970 1.00 66.69 189 PRO A N 1
ATOM 1526 C CA . PRO A 1 189 ? -27.066 9.909 -6.702 1.00 66.69 189 PRO A CA 1
ATOM 1527 C C . PRO A 1 189 ? -27.476 8.537 -6.189 1.00 66.69 189 PRO A C 1
ATOM 1529 O O . PRO A 1 189 ? -28.617 8.315 -5.778 1.00 66.69 189 PRO A O 1
ATOM 1532 N N . SER A 1 190 ? -26.535 7.599 -6.218 1.00 61.75 190 SER A N 1
ATOM 1533 C CA . SER A 1 190 ? -26.671 6.385 -5.432 1.00 61.75 190 SER A CA 1
ATOM 1534 C C . SER A 1 190 ? -26.392 6.735 -3.966 1.00 61.75 190 SER A C 1
ATOM 1536 O O . SER A 1 190 ? -25.657 7.676 -3.672 1.00 61.75 190 SER A O 1
ATOM 1538 N N . ALA A 1 191 ? -26.943 5.980 -3.013 1.00 55.81 191 ALA A N 1
ATOM 1539 C CA . ALA A 1 191 ? -26.663 6.186 -1.584 1.00 55.81 191 ALA A CA 1
ATOM 1540 C C . ALA A 1 191 ? -25.171 6.001 -1.205 1.00 55.81 191 ALA A C 1
ATOM 1542 O O . ALA A 1 191 ? -24.788 6.201 -0.056 1.00 55.81 191 ALA A O 1
ATOM 1543 N N . LYS A 1 192 ? -24.330 5.599 -2.163 1.00 55.72 192 LYS A N 1
ATOM 1544 C CA . LYS A 1 192 ? -22.912 5.299 -2.005 1.00 55.72 192 LYS A CA 1
ATOM 1545 C C . LYS A 1 192 ? -22.155 6.563 -2.424 1.00 55.72 192 LYS A C 1
ATOM 1547 O O . LYS A 1 192 ? -22.223 6.936 -3.584 1.00 55.72 192 LYS A O 1
ATOM 1552 N N . GLY A 1 193 ? -21.515 7.256 -1.477 1.00 52.84 193 GLY A N 1
ATOM 1553 C CA . GLY A 1 193 ? -20.853 8.558 -1.685 1.00 52.84 193 GLY A CA 1
ATOM 1554 C C . GLY A 1 193 ? -19.806 8.615 -2.820 1.00 52.84 193 GLY A C 1
ATOM 1555 O O . GLY A 1 193 ? -19.498 7.592 -3.430 1.00 52.84 193 GLY A O 1
ATOM 1556 N N . PRO A 1 194 ? -19.222 9.802 -3.090 1.00 51.84 194 PRO A N 1
ATOM 1557 C CA . PRO A 1 194 ? -18.488 10.077 -4.326 1.00 51.84 194 PRO A CA 1
ATOM 1558 C C . PRO A 1 194 ? -17.266 9.170 -4.541 1.00 51.84 194 PRO A C 1
ATOM 1560 O O . PRO A 1 194 ? -16.558 8.811 -3.596 1.00 51.84 194 PRO A O 1
ATOM 1563 N N . PHE A 1 195 ? -17.020 8.847 -5.815 1.00 50.28 195 PHE A N 1
ATOM 1564 C CA . PHE A 1 195 ? -15.876 8.075 -6.314 1.00 50.28 195 PHE A CA 1
ATOM 1565 C C . PHE A 1 195 ? -14.515 8.767 -6.187 1.00 50.28 195 PHE A C 1
ATOM 1567 O O . PHE A 1 195 ? -14.419 9.988 -6.464 1.00 50.28 195 PHE A O 1
#

Nearest PDB structures (foldseek):
  2pz0-assembly1_A  TM=8.320E-01  e=4.676E-04  Caldanaerobacter subterraneus subsp. tengcongensis MB4
  1zcc-assembly1_D  TM=6.974E-01  e=7.123E-03  Agrobacterium fabrum str. C58
  1zcc-assembly1_C  TM=7.016E-01  e=9.577E-03  Agrobacterium fabrum str. C58
  1o1z-assembly1_A  TM=7.651E-01  e=2.780E-02  Thermotoga maritima
  1zcc-assembly1_B  TM=6.880E-01  e=3.130E-02  Agrobacterium fabrum str. C58

Sequence (195 aa):
MLDIKRTNEPWVIPKIVEDLKKVNSDLDFWGRRMVLGIWRWDVLESANSSCPTLPVLHIGFSRSLARKFLAQSQVVGISLNVVSLNVPGGSSLIHEAKQLGKLTYAWTVNQKPAMKWAASMDLDGIITDHPDVYAKFIGDVTEKEIETIYAVKEPSAFYTFSEKMSYRLKFAVMWMWVFYLQVSDFFFPSAKGPF

Organism: NCBI:txid796027

Foldseek 3Di:
DAEQDLPHDLVVQLVVLVVVVVVPVDVLVVLVPDEYADADDSNVVSCCVRPLSRAYEDEEQDLVVQVVLLPDPSHQAYEYELLSLLAPPNLVSLVVCVVSNHAFEYPDQADPLSLLLCLLSVHPYYHYPCVVVSVVVVVPQDPVCSVPVSVDPDSNVSDDPVVSVVSVVVSVVVVVVLVVQQVCCVVVPDPRDGD

Mean predicted aligned error: 4.61 Å

Solvent-accessible surface area (backbone atoms only — not comparable to full-atom values): 10678 Å² total; per-residue (Å²): 109,51,78,49,51,80,89,59,59,43,73,53,46,54,50,52,53,54,55,47,38,74,79,47,72,54,58,69,68,45,32,77,76,46,33,40,26,38,53,42,67,67,42,47,55,34,34,56,72,66,43,56,74,42,34,26,26,39,32,47,63,54,70,69,57,47,54,60,45,64,73,37,86,48,34,49,26,40,34,32,30,40,51,51,43,69,40,97,67,20,63,56,54,51,50,53,35,47,76,71,76,26,45,38,33,32,30,78,49,76,46,70,46,51,51,52,28,39,60,37,69,62,45,79,43,71,42,46,94,49,58,68,61,50,54,51,53,57,70,70,55,46,72,68,42,45,71,58,74,28,57,46,96,55,50,66,70,60,47,55,72,68,54,52,49,49,33,51,51,52,37,51,54,51,50,51,49,52,49,48,49,45,52,46,37,71,78,53,69,56,98,66,76,83,123

Radius of gyration: 17.93 Å; Cα contacts (8 Å, |Δi|>4): 260; chains: 1; bounding box: 52×31×49 Å